Protein AF-A0A841KV51-F1 (afdb_monomer_lite)

Radius of gyration: 16.23 Å; chains: 1; bounding box: 40×35×48 Å

Foldseek 3Di:
DDLVVLLCVLLVPDPFFQSVVLVVVCVVQQVQFFALDQQAFRVGGSRNSLLLSQLLVQLLVCCVPQPVVDDNNLSSLLSNQLQVLQTHDPNRHQKDADADPVRDTDPRGRIDGDPVDDPDPSLVVSLVSCVVRGDDDPVSNVLSNQLCECVDPCVVVCVVVPDPSNVSSNVSSCCCRPPVRPPPD

Sequence (185 aa):
MSLRDRFLQLFNQLDRKGKEELLSHLEENQYFTCPSSSQFHGAKEEGNLEHSLNVTEVMLKLAPHIAPELPQESIIISGLFHDLGKASYFGKPNYIPNFLKSGELSKSKPYETNKDRLPIPHQIVSVHILSKYINLTEEETYAILYHNGLYTSDGYVIKGNETPLLMLLHFSDMWASRVIERAVE

InterPro domains:
  IPR003607 HD/PDEase domain [SM00471] (44-145)
  IPR006674 HD domain [PF01966] (49-151)

Secondary structure (DSSP, 8-state):
--HHHHHHHHHTT---TTHHHHHHHHHHTTTTT--S-SSSTT-STTHHHHHHHHHHHHHHHHHHHH-TTS-HHHHHHHHHHTTGGGS-BTTB-SEEE-B-TTSSBPSS--EEE-TTS----HHHHHHHHHHHHS---HHHHHHHHHTTGGGSTTHHHHTT---HHHHHHHHHHHHIIIIIS----

pLDDT: mean 95.01, std 7.53, range [36.66, 98.88]

Structure (mmCIF, N/CA/C/O backbone):
data_AF-A0A841KV51-F1
#
_entry.id   AF-A0A841KV51-F1
#
loop_
_atom_site.group_PDB
_atom_site.id
_atom_site.type_symbol
_atom_site.label_atom_id
_atom_site.label_alt_id
_atom_site.label_comp_id
_atom_site.label_asym_id
_atom_site.label_entity_id
_atom_site.label_seq_id
_atom_site.pdbx_PDB_ins_code
_atom_site.Cartn_x
_atom_site.Cartn_y
_atom_site.Cartn_z
_atom_site.occupancy
_atom_site.B_iso_or_equiv
_atom_site.auth_seq_id
_atom_site.auth_comp_id
_atom_site.auth_asym_id
_atom_site.auth_atom_id
_atom_site.pdbx_PDB_model_num
ATOM 1 N N . MET A 1 1 ? 3.714 20.670 -0.628 1.00 82.94 1 MET A N 1
ATOM 2 C CA . MET A 1 1 ? 4.009 19.530 0.263 1.00 82.94 1 MET A CA 1
ATOM 3 C C . MET A 1 1 ? 4.294 18.335 -0.625 1.00 82.94 1 MET A C 1
ATOM 5 O O . MET A 1 1 ? 3.550 18.170 -1.587 1.00 82.94 1 MET A O 1
ATOM 9 N N . SER A 1 2 ? 5.380 17.594 -0.395 1.00 96.19 2 SER A N 1
ATOM 10 C CA . SER A 1 2 ? 5.709 16.428 -1.233 1.00 96.19 2 SER A CA 1
ATOM 11 C C . SER A 1 2 ? 4.736 15.266 -0.979 1.00 96.19 2 SER A C 1
ATOM 13 O O . SER A 1 2 ? 4.015 15.267 0.024 1.00 96.19 2 SER A O 1
ATOM 15 N N . LEU A 1 3 ? 4.703 14.265 -1.870 1.00 97.69 3 LEU A N 1
ATOM 16 C CA . LEU A 1 3 ? 3.928 13.039 -1.634 1.00 97.69 3 LEU A CA 1
ATOM 17 C C . LEU A 1 3 ? 4.419 12.317 -0.374 1.00 97.69 3 LEU A C 1
ATOM 19 O O . LEU A 1 3 ? 3.614 11.887 0.448 1.00 97.69 3 LEU A O 1
ATOM 23 N N . ARG A 1 4 ? 5.739 12.272 -0.168 1.00 97.44 4 ARG A N 1
ATOM 24 C CA . ARG A 1 4 ? 6.336 11.689 1.037 1.00 97.44 4 ARG A CA 1
ATOM 25 C C . ARG A 1 4 ? 5.915 12.425 2.310 1.00 97.44 4 ARG A C 1
ATOM 27 O O . ARG A 1 4 ? 5.587 11.772 3.292 1.00 97.44 4 ARG A O 1
ATOM 34 N N . ASP A 1 5 ? 5.842 13.755 2.294 1.00 98.12 5 ASP A N 1
ATOM 35 C CA . ASP A 1 5 ? 5.362 14.521 3.454 1.00 98.12 5 ASP A CA 1
ATOM 36 C C . ASP A 1 5 ? 3.890 14.207 3.772 1.00 98.12 5 ASP A C 1
ATOM 38 O O . ASP A 1 5 ? 3.548 14.002 4.935 1.00 98.12 5 ASP A O 1
ATOM 42 N N . ARG A 1 6 ? 3.024 14.122 2.747 1.00 98.38 6 ARG A N 1
ATOM 43 C CA . ARG A 1 6 ? 1.609 13.724 2.908 1.00 98.38 6 ARG A CA 1
ATOM 44 C C . ARG A 1 6 ? 1.492 12.319 3.495 1.00 98.38 6 ARG A C 1
ATOM 46 O O . ARG A 1 6 ? 0.707 12.099 4.414 1.00 98.38 6 ARG A O 1
ATOM 53 N N . PHE A 1 7 ? 2.305 11.386 3.002 1.00 98.69 7 PHE A N 1
ATOM 54 C CA . PHE A 1 7 ? 2.382 10.036 3.552 1.00 98.69 7 PHE A CA 1
ATOM 55 C C . PHE A 1 7 ? 2.775 10.062 5.025 1.00 98.69 7 PHE A C 1
ATOM 57 O O . PHE A 1 7 ? 2.067 9.486 5.842 1.00 98.69 7 PHE A O 1
ATOM 64 N N . LEU A 1 8 ? 3.848 10.771 5.386 1.00 98.56 8 LEU A N 1
ATOM 65 C CA . LEU A 1 8 ? 4.319 10.844 6.770 1.00 98.56 8 LEU A CA 1
ATOM 66 C C . LEU A 1 8 ? 3.278 11.477 7.702 1.00 98.56 8 LEU A C 1
ATOM 68 O O . LEU A 1 8 ? 3.137 11.041 8.840 1.00 98.56 8 LEU A O 1
ATOM 72 N N . GLN A 1 9 ? 2.496 12.452 7.234 1.00 98.50 9 GLN A N 1
ATOM 73 C CA . GLN A 1 9 ? 1.396 13.025 8.019 1.00 98.50 9 GLN A CA 1
ATOM 74 C C . GLN A 1 9 ? 0.305 12.009 8.365 1.00 98.50 9 GLN A C 1
ATOM 76 O O . GLN A 1 9 ? -0.218 12.042 9.478 1.00 98.50 9 GLN A O 1
ATOM 81 N N . LEU A 1 10 ? -0.049 11.126 7.432 1.00 98.69 10 LEU A N 1
ATOM 82 C CA . LEU A 1 10 ? -1.010 10.047 7.671 1.00 98.69 10 LEU A CA 1
ATOM 83 C C . LEU A 1 10 ? -0.379 8.935 8.513 1.00 98.69 10 LEU A C 1
ATOM 85 O O . LEU A 1 10 ? -0.945 8.511 9.515 1.00 98.69 10 LEU A O 1
ATOM 89 N N . PHE A 1 11 ? 0.833 8.521 8.157 1.00 98.62 11 PHE A N 1
ATOM 90 C CA . PHE A 1 11 ? 1.587 7.468 8.826 1.00 98.62 11 PHE A CA 1
ATOM 91 C C . PHE A 1 11 ? 1.854 7.764 10.307 1.00 98.62 11 PHE A C 1
ATOM 93 O O . PHE A 1 11 ? 1.753 6.883 11.160 1.00 98.62 11 PHE A O 1
ATOM 100 N N . ASN A 1 12 ? 2.137 9.023 10.645 1.00 98.31 12 ASN A N 1
ATOM 101 C CA . ASN A 1 12 ? 2.389 9.433 12.026 1.00 98.31 12 ASN A CA 1
ATOM 102 C C . ASN A 1 12 ? 1.154 9.325 12.931 1.00 98.31 12 ASN A C 1
ATOM 104 O O . ASN A 1 12 ? 1.316 9.327 14.149 1.00 98.31 12 ASN A O 1
ATOM 108 N N . GLN A 1 13 ? -0.048 9.190 12.364 1.00 98.19 13 GLN A N 1
ATOM 109 C CA . GLN A 1 13 ? -1.287 8.973 13.118 1.00 98.19 13 GLN A CA 1
ATOM 110 C C . GLN A 1 13 ? -1.471 7.513 13.551 1.00 98.19 13 GLN A C 1
ATOM 112 O O . GLN A 1 13 ? -2.360 7.235 14.350 1.00 98.19 13 GLN A O 1
ATOM 117 N N . LEU A 1 14 ? -0.654 6.587 13.038 1.00 98.19 14 LEU A N 1
ATOM 118 C CA . LEU A 1 14 ? -0.689 5.187 13.447 1.00 98.19 14 LEU A CA 1
ATOM 119 C C . LEU A 1 14 ? -0.083 5.018 14.846 1.00 98.19 14 LEU A C 1
ATOM 121 O O . LEU A 1 14 ? 1.001 5.536 15.128 1.00 98.19 14 LEU A O 1
ATOM 125 N N . ASP A 1 15 ? -0.733 4.220 15.684 1.00 97.00 15 ASP A N 1
ATOM 126 C CA . ASP A 1 15 ? -0.294 3.797 17.015 1.00 97.00 15 ASP A CA 1
ATOM 127 C C . ASP A 1 15 ? -0.112 2.267 17.052 1.00 97.00 15 ASP A C 1
ATOM 129 O O . ASP A 1 15 ? -0.596 1.538 17.920 1.00 97.00 15 ASP A O 1
ATOM 133 N N . ARG A 1 16 ? 0.580 1.742 16.032 1.00 96.81 16 ARG A N 1
ATOM 134 C CA . ARG A 1 16 ? 0.972 0.331 15.942 1.00 96.81 16 ARG A CA 1
ATOM 135 C C . ARG A 1 16 ? 2.433 0.165 16.333 1.00 96.81 16 ARG A C 1
ATOM 137 O O . ARG A 1 16 ? 3.329 0.775 15.745 1.00 96.81 16 ARG A O 1
ATOM 144 N N . LYS A 1 17 ? 2.686 -0.735 17.287 1.00 97.94 17 LYS A N 1
ATOM 145 C CA . LYS A 1 17 ? 4.041 -1.222 17.568 1.00 97.94 17 LYS A CA 1
ATOM 146 C C . LYS A 1 17 ? 4.651 -1.776 16.276 1.00 97.94 17 LYS A C 1
ATOM 148 O O . LYS A 1 17 ? 3.990 -2.548 15.589 1.00 97.94 17 LYS A O 1
ATOM 153 N N . GLY A 1 18 ? 5.896 -1.393 15.993 1.00 98.31 18 GLY A N 1
ATOM 154 C CA . GLY A 1 18 ? 6.641 -1.829 14.811 1.00 98.31 18 GLY A CA 1
ATOM 155 C C . GLY A 1 18 ? 6.487 -0.932 13.576 1.00 98.31 18 GLY A C 1
ATOM 156 O O . GLY A 1 18 ? 7.002 -1.264 12.508 1.00 98.31 18 GLY A O 1
ATOM 157 N N . LYS A 1 19 ? 5.780 0.207 13.689 1.00 98.06 19 LYS A N 1
ATOM 158 C CA . LYS A 1 19 ? 5.627 1.146 12.569 1.00 98.06 19 LYS A CA 1
ATOM 159 C C . LYS A 1 19 ? 6.963 1.751 12.120 1.00 98.06 19 LYS A C 1
ATOM 161 O O . LYS A 1 19 ? 7.175 1.911 10.929 1.00 98.06 19 LYS A O 1
ATOM 166 N N . GLU A 1 20 ? 7.892 2.045 13.024 1.00 98.44 20 GLU A N 1
ATOM 167 C CA . GLU A 1 20 ? 9.174 2.648 12.625 1.00 98.44 20 GLU A CA 1
ATOM 168 C C . GLU A 1 20 ? 10.007 1.669 11.783 1.0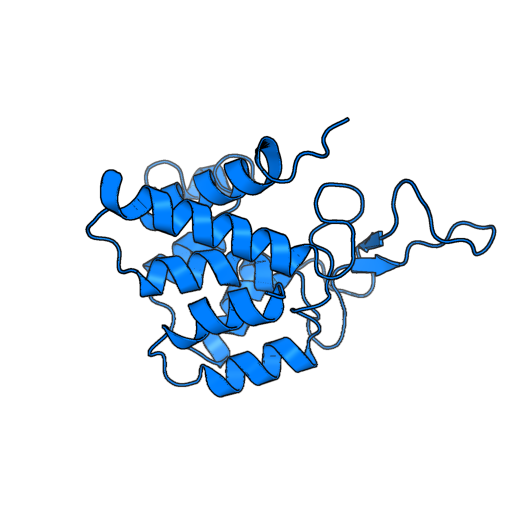0 98.44 20 GLU A C 1
ATOM 170 O O . GLU A 1 20 ? 10.561 2.036 10.750 1.00 98.44 20 GLU A O 1
ATOM 175 N N . GLU A 1 21 ? 10.001 0.389 12.152 1.00 98.62 21 GLU A N 1
ATOM 176 C CA . GLU A 1 21 ? 10.624 -0.687 11.386 1.00 98.62 21 GLU A CA 1
ATOM 177 C C . GLU A 1 21 ? 9.917 -0.920 10.042 1.00 98.62 21 GLU A C 1
ATOM 179 O O . GLU A 1 21 ? 10.581 -1.183 9.036 1.00 98.62 21 GLU A O 1
ATOM 184 N N . LEU A 1 22 ? 8.584 -0.775 9.997 1.00 98.69 22 LEU A N 1
ATOM 185 C CA . LEU A 1 22 ? 7.843 -0.749 8.735 1.00 98.69 22 LEU A CA 1
ATOM 186 C C . LEU A 1 22 ? 8.321 0.414 7.861 1.00 98.69 22 LEU A C 1
ATOM 188 O O . LEU A 1 22 ? 8.611 0.195 6.692 1.00 98.69 22 LEU A O 1
ATOM 192 N N . LEU A 1 23 ? 8.450 1.627 8.406 1.00 98.69 23 LEU A N 1
ATOM 193 C CA . LEU A 1 23 ? 8.903 2.795 7.651 1.00 98.69 23 LEU A CA 1
ATOM 194 C C . LEU A 1 23 ? 10.295 2.570 7.048 1.00 98.69 23 LEU A C 1
ATOM 196 O O . LEU A 1 23 ? 10.475 2.811 5.855 1.00 98.69 23 LEU A O 1
ATOM 200 N N . SER A 1 24 ? 11.241 2.025 7.822 1.00 98.50 24 SER A N 1
ATOM 201 C CA . SER A 1 24 ? 12.557 1.631 7.298 1.00 98.50 24 SER A CA 1
ATOM 202 C C . SER A 1 24 ? 12.438 0.611 6.160 1.00 98.50 24 SER A C 1
ATOM 204 O O . SER A 1 24 ? 13.072 0.772 5.117 1.00 98.50 24 SER A O 1
ATOM 206 N N . HIS A 1 25 ? 11.563 -0.393 6.294 1.00 98.44 25 HIS A N 1
ATOM 207 C CA . HIS A 1 25 ? 11.316 -1.363 5.225 1.00 98.44 25 HIS A CA 1
ATOM 208 C C . HIS A 1 25 ? 10.799 -0.704 3.937 1.00 98.44 25 HIS A C 1
ATOM 210 O O . HIS A 1 25 ? 11.243 -1.072 2.846 1.00 98.44 25 HIS A O 1
ATOM 216 N N . LEU A 1 26 ? 9.881 0.264 4.043 1.00 98.44 26 LEU A N 1
ATOM 217 C CA . LEU A 1 26 ? 9.335 0.993 2.892 1.00 98.44 26 LEU A CA 1
ATOM 218 C C . LEU A 1 26 ? 10.429 1.757 2.130 1.00 98.44 26 LEU A C 1
ATOM 220 O O . LEU A 1 26 ? 10.427 1.763 0.895 1.00 98.44 26 LEU A O 1
ATOM 224 N N . GLU A 1 27 ? 11.365 2.376 2.854 1.00 97.38 27 GLU A N 1
ATOM 225 C CA . GLU A 1 27 ? 12.505 3.097 2.274 1.00 97.38 27 GLU A CA 1
ATOM 226 C C . GLU A 1 27 ? 13.460 2.150 1.546 1.00 97.38 27 GLU A C 1
ATOM 228 O O . GLU A 1 27 ? 13.785 2.366 0.378 1.00 97.38 27 GLU A O 1
ATOM 233 N N . GLU A 1 28 ? 13.849 1.057 2.202 1.00 97.69 28 GLU A N 1
ATOM 234 C CA . GLU A 1 28 ? 14.781 0.070 1.652 1.00 97.69 28 GLU A CA 1
ATOM 235 C C . GLU A 1 28 ? 14.211 -0.677 0.435 1.00 97.69 28 GLU A C 1
ATOM 237 O O . GLU A 1 28 ? 14.956 -1.092 -0.455 1.00 97.69 28 GLU A O 1
ATOM 242 N N . ASN A 1 29 ? 12.885 -0.841 0.370 1.00 97.50 29 ASN A N 1
ATOM 243 C CA . ASN A 1 29 ? 12.212 -1.650 -0.650 1.00 97.50 29 ASN A CA 1
ATOM 244 C C . ASN A 1 29 ? 11.487 -0.819 -1.715 1.00 97.50 29 ASN A C 1
ATOM 246 O O . ASN A 1 29 ? 10.616 -1.335 -2.416 1.00 97.50 29 ASN A O 1
ATOM 250 N N . GLN A 1 30 ? 11.902 0.437 -1.908 1.00 95.56 30 GLN A N 1
ATOM 251 C CA . GLN A 1 30 ? 11.469 1.293 -3.024 1.00 95.56 30 GLN A CA 1
ATOM 252 C C . GLN A 1 30 ? 9.959 1.578 -3.041 1.00 95.56 30 GLN A C 1
ATOM 254 O O . GLN A 1 30 ? 9.397 1.868 -4.096 1.00 95.56 30 GLN A O 1
ATOM 259 N N . TYR A 1 31 ? 9.275 1.520 -1.894 1.00 97.88 31 TYR A N 1
ATOM 260 C CA . TYR A 1 31 ? 7.837 1.796 -1.847 1.00 97.88 31 TYR A CA 1
ATOM 261 C C . TYR A 1 31 ? 7.522 3.226 -2.313 1.00 97.88 31 TYR A C 1
ATOM 263 O O . TYR A 1 31 ? 6.611 3.431 -3.113 1.00 97.88 31 TYR A O 1
ATOM 271 N N . PHE A 1 32 ? 8.325 4.203 -1.879 1.00 97.88 32 PHE A N 1
ATOM 272 C CA . PHE A 1 32 ? 8.108 5.620 -2.184 1.00 97.88 32 PHE A CA 1
ATOM 273 C C . PHE A 1 32 ? 8.323 5.991 -3.653 1.00 97.88 32 PHE A C 1
ATOM 275 O O . PHE A 1 32 ? 7.788 7.000 -4.093 1.00 97.88 32 PHE A O 1
ATOM 282 N N . THR A 1 33 ? 9.071 5.189 -4.413 1.00 96.50 33 THR A N 1
ATOM 283 C CA . THR A 1 33 ? 9.437 5.502 -5.803 1.00 96.50 33 THR A CA 1
ATOM 284 C C . THR A 1 33 ? 8.831 4.538 -6.821 1.00 96.50 33 THR A C 1
ATOM 286 O O . THR A 1 33 ? 8.832 4.843 -8.014 1.00 96.50 33 THR A O 1
ATOM 289 N N . CYS A 1 34 ? 8.284 3.392 -6.394 1.00 95.25 34 CYS A N 1
ATOM 290 C CA . CYS A 1 34 ? 7.794 2.378 -7.323 1.00 95.25 34 CYS A CA 1
ATOM 291 C C . CYS A 1 34 ? 6.561 2.835 -8.143 1.00 95.25 34 CYS A C 1
ATOM 293 O O . CYS A 1 34 ? 5.704 3.570 -7.639 1.00 95.25 34 CYS A O 1
ATOM 295 N N . PRO A 1 35 ? 6.435 2.382 -9.406 1.00 95.56 35 PRO A N 1
ATOM 296 C CA . PRO A 1 35 ? 5.238 2.610 -10.215 1.00 95.56 35 PRO A CA 1
ATOM 297 C C . PRO A 1 35 ? 4.043 1.801 -9.706 1.00 95.56 35 PRO A C 1
ATOM 299 O O . PRO A 1 35 ? 4.212 0.698 -9.181 1.00 95.56 35 PRO A O 1
ATOM 302 N N . SER A 1 36 ? 2.823 2.285 -9.950 1.00 91.69 36 SER A N 1
ATOM 303 C CA . SER A 1 36 ? 1.602 1.521 -9.648 1.00 91.69 36 SER A CA 1
ATOM 304 C C . SER A 1 36 ? 1.190 0.580 -10.790 1.00 91.69 36 SER A C 1
ATOM 306 O O . SER A 1 36 ? 0.516 -0.431 -10.556 1.00 91.69 36 SER A O 1
ATOM 308 N N . SER A 1 37 ? 1.621 0.860 -12.027 1.00 88.44 37 SER A N 1
ATOM 309 C CA . SER A 1 37 ? 1.295 0.061 -13.214 1.00 88.44 37 SER A CA 1
ATOM 310 C C . SER A 1 37 ? 2.394 0.077 -14.286 1.00 88.44 37 SER A C 1
ATOM 312 O O . SER A 1 37 ? 3.356 0.839 -14.220 1.00 88.44 37 SER A O 1
ATOM 314 N N . SER A 1 38 ? 2.252 -0.791 -15.297 1.00 78.19 38 SER A N 1
ATOM 315 C CA . SER A 1 38 ? 3.222 -0.906 -16.398 1.00 78.19 38 SER A CA 1
ATOM 316 C C . SER A 1 38 ? 3.037 0.129 -17.520 1.00 78.19 38 SER A C 1
ATOM 318 O O . SER A 1 38 ? 4.002 0.547 -18.159 1.00 78.19 38 SER A O 1
ATOM 320 N N . GLN A 1 39 ? 1.790 0.524 -17.779 1.00 75.75 39 GLN A N 1
ATOM 321 C CA . GLN A 1 39 ? 1.406 1.388 -18.907 1.00 75.75 39 GLN A CA 1
ATOM 322 C C . GLN A 1 39 ? 0.131 2.209 -18.664 1.00 75.75 39 GLN A C 1
ATOM 324 O O . GLN A 1 39 ? -0.294 2.942 -19.549 1.00 75.75 39 GLN A O 1
ATOM 329 N N . PHE A 1 40 ? -0.527 2.028 -17.519 1.00 82.19 40 PHE A N 1
ATOM 330 C CA . PHE A 1 40 ? -1.793 2.685 -17.202 1.00 82.19 40 PHE A CA 1
ATOM 331 C C . PHE A 1 40 ? -1.539 3.825 -16.202 1.00 82.19 40 PHE A C 1
ATOM 333 O O . PHE A 1 40 ? -0.432 4.365 -16.130 1.00 82.19 40 PHE A O 1
ATOM 340 N N . HIS A 1 41 ? -2.553 4.198 -15.421 1.00 79.50 41 HIS A N 1
ATOM 341 C CA . HIS A 1 41 ? -2.422 5.186 -14.350 1.00 79.50 41 HIS A CA 1
ATOM 342 C C . HIS A 1 41 ? -1.254 4.834 -13.418 1.00 79.50 41 HIS A C 1
ATOM 344 O O . HIS A 1 41 ? -1.001 3.660 -13.136 1.00 79.50 41 HIS A O 1
ATOM 350 N N . GLY A 1 42 ? -0.480 5.856 -13.044 1.00 83.00 42 GLY A N 1
ATOM 351 C CA . GLY A 1 42 ? 0.708 5.734 -12.196 1.00 83.00 42 GLY A CA 1
ATOM 352 C C . GLY A 1 42 ? 1.859 4.883 -12.759 1.00 83.00 42 GLY A C 1
ATOM 353 O O . GLY A 1 42 ? 2.710 4.428 -11.995 1.00 83.00 42 GLY A O 1
ATOM 354 N N . ALA A 1 43 ? 1.954 4.707 -14.085 1.00 89.69 43 ALA A N 1
ATOM 355 C CA . ALA A 1 43 ? 3.158 4.199 -14.759 1.00 89.69 43 ALA A CA 1
ATOM 356 C C . ALA A 1 43 ? 4.286 5.257 -14.794 1.00 89.69 43 ALA A C 1
ATOM 358 O O . ALA A 1 43 ? 4.779 5.639 -15.857 1.00 89.69 43 ALA A O 1
ATOM 359 N N . LYS A 1 44 ? 4.664 5.761 -13.618 1.00 93.12 44 LYS A N 1
ATOM 360 C CA . LYS A 1 44 ? 5.701 6.772 -13.376 1.00 93.12 44 LYS A CA 1
ATOM 361 C C . LYS A 1 44 ? 6.340 6.545 -12.004 1.00 93.12 44 LYS A C 1
ATOM 363 O O . LYS A 1 44 ? 5.791 5.813 -11.181 1.00 93.12 44 LYS A O 1
ATOM 368 N N . GLU A 1 45 ? 7.472 7.196 -11.758 1.00 94.25 45 GLU A N 1
ATOM 369 C CA . GLU A 1 45 ? 8.064 7.268 -10.419 1.00 94.25 45 GLU A CA 1
ATOM 370 C C . GLU A 1 45 ? 7.061 7.859 -9.413 1.00 94.25 45 GLU A C 1
ATOM 372 O O . GLU A 1 45 ? 6.261 8.728 -9.763 1.00 94.25 45 GLU A O 1
ATOM 377 N N . GLU A 1 46 ? 7.072 7.330 -8.188 1.00 96.69 46 GLU A N 1
ATOM 378 C CA . GLU A 1 46 ? 6.118 7.643 -7.106 1.00 96.69 46 GLU A CA 1
ATOM 379 C C . GLU A 1 46 ? 4.645 7.312 -7.429 1.00 96.69 46 GLU A C 1
ATOM 381 O O . GLU A 1 46 ? 3.750 7.636 -6.647 1.00 96.69 46 GLU A O 1
ATOM 386 N N . GLY A 1 47 ? 4.361 6.636 -8.550 1.00 96.56 47 GLY A N 1
ATOM 387 C CA . GLY A 1 47 ? 2.994 6.353 -8.988 1.00 96.56 47 GLY A CA 1
ATOM 388 C C . GLY A 1 47 ? 2.193 5.511 -7.992 1.00 96.56 47 GLY A C 1
ATOM 389 O O . GLY A 1 47 ? 1.002 5.752 -7.813 1.00 96.56 47 GLY A O 1
ATOM 390 N N . ASN A 1 48 ? 2.838 4.560 -7.306 1.00 97.50 48 ASN A N 1
ATOM 391 C CA . ASN A 1 48 ? 2.185 3.768 -6.260 1.00 97.50 48 ASN A CA 1
ATOM 392 C C . ASN A 1 48 ? 1.884 4.595 -5.008 1.00 97.50 48 ASN A C 1
ATOM 394 O O . ASN A 1 48 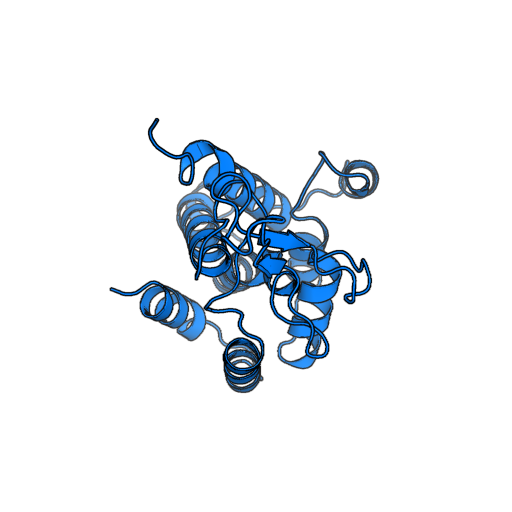? 0.812 4.474 -4.428 1.00 97.50 48 ASN A O 1
ATOM 398 N N . LEU A 1 49 ? 2.813 5.473 -4.621 1.00 98.31 49 LEU A N 1
ATOM 399 C CA . LEU A 1 49 ? 2.645 6.355 -3.472 1.00 98.31 49 LEU A CA 1
ATOM 400 C C . LEU A 1 49 ? 1.496 7.345 -3.693 1.00 98.31 49 LEU A C 1
ATOM 402 O O . LEU A 1 49 ? 0.660 7.523 -2.810 1.00 98.31 49 LEU A O 1
ATOM 406 N N . GLU A 1 50 ? 1.449 7.976 -4.868 1.00 98.19 50 GLU A N 1
ATOM 407 C CA . GLU A 1 50 ? 0.365 8.886 -5.247 1.00 98.19 50 GLU A CA 1
ATOM 408 C C . GLU A 1 50 ? -0.993 8.180 -5.206 1.00 98.19 50 GLU A C 1
ATOM 410 O O . GLU A 1 50 ? -1.938 8.715 -4.626 1.00 98.19 50 GLU A O 1
ATOM 415 N N . HIS A 1 51 ? -1.062 6.962 -5.752 1.00 97.81 51 HIS A N 1
ATOM 416 C CA . HIS A 1 51 ? -2.275 6.157 -5.757 1.00 97.81 51 HIS A CA 1
ATOM 417 C C . HIS A 1 51 ? -2.755 5.829 -4.337 1.00 97.81 51 HIS A C 1
ATOM 419 O O . HIS A 1 51 ? -3.863 6.209 -3.957 1.00 97.81 51 HIS A O 1
ATOM 425 N N . SER A 1 52 ? -1.895 5.240 -3.500 1.00 98.62 52 SER A N 1
ATOM 426 C CA . SER A 1 52 ? -2.222 4.933 -2.101 1.00 98.62 52 SER A CA 1
ATOM 427 C C . SER A 1 52 ? -2.690 6.162 -1.311 1.00 98.62 52 SER A C 1
ATOM 429 O O . SER A 1 52 ? -3.606 6.069 -0.489 1.00 98.62 52 SER A O 1
ATOM 431 N N . LEU A 1 53 ? -2.102 7.339 -1.563 1.00 98.69 53 LEU A N 1
ATOM 432 C CA . LEU A 1 53 ? -2.533 8.595 -0.941 1.00 98.69 53 LEU A CA 1
ATOM 433 C C . LEU A 1 53 ? -3.926 9.020 -1.405 1.00 98.69 53 LEU A C 1
ATOM 435 O O . LEU A 1 53 ? -4.762 9.357 -0.567 1.00 98.69 53 LEU A O 1
ATOM 439 N N . ASN A 1 54 ? -4.195 8.979 -2.712 1.00 98.50 54 ASN A N 1
ATOM 440 C CA . ASN A 1 54 ? -5.506 9.320 -3.262 1.00 98.50 54 ASN A CA 1
ATOM 441 C C . ASN A 1 54 ? -6.597 8.403 -2.699 1.00 98.50 54 ASN A C 1
ATOM 443 O O . ASN A 1 54 ? -7.637 8.894 -2.258 1.00 98.50 54 ASN A O 1
ATOM 447 N N . VAL A 1 55 ? -6.341 7.091 -2.652 1.00 98.75 55 VAL A N 1
ATOM 448 C CA . VAL A 1 55 ? -7.254 6.104 -2.058 1.00 98.75 55 VAL A CA 1
ATOM 449 C C . VAL A 1 55 ? -7.523 6.438 -0.595 1.00 98.75 55 VAL A C 1
ATOM 451 O O . VAL A 1 55 ? -8.679 6.600 -0.206 1.00 98.75 55 VAL A O 1
ATOM 454 N N . THR A 1 56 ? -6.470 6.627 0.205 1.00 98.88 56 THR A N 1
ATOM 455 C CA . THR A 1 56 ? -6.602 6.934 1.639 1.00 98.88 56 THR A CA 1
ATOM 456 C C . THR A 1 56 ? -7.396 8.217 1.879 1.00 98.88 56 THR A C 1
ATOM 458 O O . THR A 1 56 ? -8.264 8.263 2.749 1.00 98.88 56 THR A O 1
ATOM 461 N N . GLU A 1 57 ? -7.149 9.265 1.094 1.00 98.62 57 GLU A N 1
ATOM 462 C CA . GLU A 1 57 ? -7.866 10.534 1.218 1.00 98.62 57 GLU A CA 1
ATOM 463 C C . GLU A 1 57 ? -9.345 10.419 0.843 1.00 98.62 57 GLU A C 1
ATOM 465 O O . GLU A 1 57 ? -10.183 11.056 1.484 1.00 98.62 57 GLU A O 1
ATOM 470 N N . VAL A 1 58 ? -9.686 9.623 -0.174 1.00 98.81 58 VAL A N 1
ATOM 471 C CA . VAL A 1 58 ? -11.085 9.332 -0.520 1.00 98.81 58 VAL A CA 1
ATOM 472 C C . VAL A 1 58 ? -11.756 8.579 0.627 1.00 98.81 58 VAL A C 1
ATOM 474 O O . VAL A 1 58 ? -12.831 8.991 1.068 1.00 98.81 58 VAL A O 1
ATOM 477 N N . MET A 1 59 ? -11.102 7.548 1.172 1.00 98.81 59 MET A N 1
ATOM 478 C CA . MET A 1 59 ? -11.641 6.784 2.297 1.00 98.81 59 MET A CA 1
ATOM 479 C C . MET A 1 59 ? -11.895 7.676 3.519 1.00 98.81 59 MET A C 1
ATOM 481 O O . MET A 1 59 ? -12.991 7.651 4.074 1.00 98.81 59 MET A O 1
ATOM 485 N N . LEU A 1 60 ? -10.922 8.512 3.903 1.00 98.75 60 LEU A N 1
ATOM 486 C CA . LEU A 1 60 ? -11.036 9.429 5.0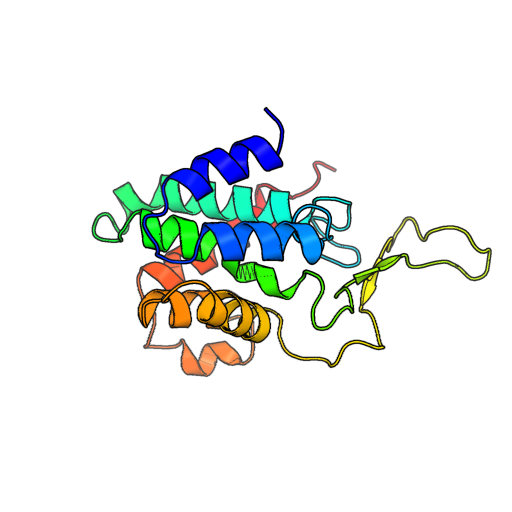45 1.00 98.75 60 LEU A CA 1
ATOM 487 C C . LEU A 1 60 ? -12.139 10.480 4.863 1.00 98.75 60 LEU A C 1
ATOM 489 O O . LEU A 1 60 ? -12.768 10.881 5.839 1.00 98.75 60 LEU A O 1
ATOM 493 N N . LYS A 1 61 ? -12.392 10.925 3.627 1.00 98.56 61 LYS A N 1
ATOM 494 C CA . LYS A 1 61 ? -13.484 11.865 3.322 1.00 98.56 61 LYS A CA 1
ATOM 495 C C . LYS A 1 61 ? -14.857 11.202 3.387 1.00 98.56 61 LYS A C 1
ATOM 497 O O . LYS A 1 61 ? -15.817 11.854 3.782 1.00 98.56 61 LYS A O 1
ATOM 502 N N . LEU A 1 62 ? -14.970 9.940 2.977 1.00 98.56 62 LEU A N 1
ATOM 503 C CA . LEU A 1 62 ? -16.255 9.241 2.894 1.00 98.56 62 LEU A CA 1
ATOM 504 C C . LEU A 1 62 ? -16.663 8.573 4.204 1.00 98.56 62 LEU A C 1
ATOM 506 O O . LEU A 1 62 ? -17.843 8.617 4.552 1.00 98.56 62 LEU A O 1
ATOM 510 N N . ALA A 1 63 ? -15.714 7.979 4.932 1.00 98.44 63 ALA A N 1
ATOM 511 C CA . ALA A 1 63 ? -15.996 7.185 6.125 1.00 98.44 63 ALA A CA 1
ATOM 512 C C . ALA A 1 63 ? -16.915 7.887 7.143 1.00 98.44 63 ALA A C 1
ATOM 514 O O . ALA A 1 63 ? -17.896 7.261 7.540 1.00 98.44 63 ALA A O 1
ATOM 515 N N . PRO A 1 64 ? -16.738 9.183 7.485 1.00 98.31 64 PRO A N 1
ATOM 516 C CA . PRO A 1 64 ? -17.618 9.861 8.443 1.00 98.31 64 PRO A CA 1
ATOM 517 C C . PRO A 1 64 ? -19.099 9.901 8.038 1.00 98.31 64 PRO A C 1
ATOM 519 O O . PRO A 1 64 ? -19.962 10.131 8.883 1.00 98.31 64 PRO A O 1
ATOM 522 N N . HIS A 1 65 ? -19.403 9.717 6.751 1.00 98.12 65 HIS A N 1
ATOM 523 C CA . HIS A 1 65 ? -20.757 9.801 6.209 1.00 98.12 65 HIS A CA 1
ATOM 524 C C . HIS A 1 65 ? -21.424 8.442 6.005 1.00 98.12 65 HIS A C 1
ATOM 526 O O . HIS A 1 65 ? -22.651 8.373 6.036 1.00 98.12 65 HIS A O 1
ATOM 532 N N . ILE A 1 66 ? -20.644 7.386 5.759 1.00 97.31 66 ILE A N 1
ATOM 533 C CA . ILE A 1 66 ? -21.185 6.076 5.356 1.00 97.31 66 ILE A CA 1
ATOM 534 C C . ILE A 1 66 ? -20.779 4.921 6.272 1.00 97.31 66 ILE A C 1
ATOM 536 O O . ILE A 1 66 ? -21.435 3.887 6.238 1.00 97.31 66 ILE A O 1
ATOM 540 N N . ALA A 1 67 ? -19.722 5.092 7.064 1.00 96.62 67 ALA A N 1
ATOM 541 C CA . ALA A 1 67 ? -19.214 4.098 8.006 1.00 96.62 67 ALA A CA 1
ATOM 542 C C . ALA A 1 67 ? -18.483 4.793 9.181 1.00 96.62 67 ALA A C 1
ATOM 544 O O . ALA A 1 67 ? -17.275 4.600 9.361 1.00 96.62 67 ALA A O 1
ATOM 545 N N . PRO A 1 68 ? -19.166 5.680 9.939 1.00 97.00 68 PRO A N 1
ATOM 546 C CA . PRO A 1 68 ? -18.551 6.489 10.999 1.00 97.00 68 PRO A CA 1
ATOM 547 C C . PRO A 1 68 ? -17.975 5.666 12.162 1.00 97.00 68 PRO A C 1
ATOM 549 O O . PRO A 1 68 ? -17.197 6.187 12.957 1.00 97.00 68 PRO A O 1
ATOM 552 N N . GLU A 1 69 ? -18.367 4.400 12.283 1.00 97.25 69 GLU A N 1
ATOM 553 C CA . GLU A 1 69 ? -17.865 3.444 13.265 1.00 97.25 69 GLU A CA 1
ATOM 554 C C . GLU A 1 69 ? -16.478 2.877 12.930 1.00 97.25 69 GLU A C 1
ATOM 556 O O . GLU A 1 69 ? -15.826 2.324 13.819 1.00 97.25 69 GLU A O 1
ATOM 561 N N . LEU A 1 70 ? -16.013 3.002 11.679 1.00 98.31 70 LEU A N 1
ATOM 562 C CA . LEU A 1 70 ? -14.708 2.481 11.282 1.00 98.31 70 LEU A CA 1
ATOM 563 C C . LEU A 1 70 ? -13.576 3.260 11.969 1.00 98.31 70 LEU A C 1
ATOM 565 O O . LEU A 1 70 ? -13.528 4.492 11.876 1.00 98.31 70 LEU A O 1
ATOM 569 N N . PRO A 1 71 ? -12.605 2.573 12.600 1.00 98.25 71 PRO A N 1
ATOM 570 C CA . PRO A 1 71 ? -11.437 3.238 13.155 1.00 98.25 71 PRO A CA 1
ATOM 571 C C . PRO A 1 71 ? -10.652 3.971 12.062 1.00 98.25 71 PRO A C 1
ATOM 573 O O . PRO A 1 71 ? -10.250 3.375 11.059 1.00 98.25 71 PRO A O 1
ATOM 576 N N . GLN A 1 72 ? -10.364 5.257 12.285 1.00 98.50 72 GLN A N 1
ATOM 577 C CA . GLN A 1 72 ? -9.554 6.070 11.368 1.00 98.50 72 GLN A CA 1
ATOM 578 C C . GLN A 1 72 ? -8.202 5.413 11.064 1.00 98.50 72 GLN A C 1
ATOM 580 O O . GLN A 1 72 ? -7.725 5.445 9.934 1.00 98.50 72 GLN A O 1
ATOM 585 N N . GLU A 1 73 ? -7.597 4.783 12.066 1.00 98.50 73 GLU A N 1
ATOM 586 C CA . GLU A 1 73 ? -6.328 4.083 11.912 1.00 98.50 73 GLU A CA 1
ATOM 587 C C . GLU A 1 73 ? -6.423 2.905 10.928 1.00 98.50 73 GLU A C 1
ATOM 589 O O . GLU A 1 73 ? -5.563 2.771 10.061 1.00 98.50 73 GLU A O 1
ATOM 594 N N . SER A 1 74 ? -7.496 2.107 10.985 1.00 98.81 74 SER A N 1
ATOM 595 C CA . SER A 1 74 ? -7.726 0.995 10.051 1.00 98.81 74 SER A CA 1
ATOM 596 C C . SER A 1 74 ? -7.976 1.483 8.625 1.00 98.81 74 SER A C 1
ATOM 598 O O . SER A 1 74 ? -7.535 0.841 7.670 1.00 98.81 74 SER A O 1
ATOM 600 N N . ILE A 1 75 ? -8.613 2.648 8.466 1.00 98.88 75 ILE A N 1
ATOM 601 C CA . ILE A 1 75 ? -8.757 3.325 7.170 1.00 98.88 75 ILE A CA 1
ATOM 602 C C . ILE A 1 75 ? -7.387 3.734 6.618 1.00 98.88 75 ILE A C 1
ATOM 604 O O . ILE A 1 75 ? -7.096 3.457 5.456 1.00 98.88 75 ILE A O 1
ATOM 608 N N . ILE A 1 76 ? -6.536 4.353 7.443 1.00 98.88 76 ILE A N 1
ATOM 609 C CA . ILE A 1 76 ? -5.192 4.782 7.032 1.00 98.88 76 ILE A CA 1
ATOM 610 C C . ILE A 1 76 ? -4.322 3.574 6.675 1.00 98.88 76 ILE A C 1
ATOM 612 O O . ILE A 1 76 ? -3.691 3.585 5.622 1.00 98.88 76 ILE A O 1
ATOM 616 N N . ILE A 1 77 ? -4.305 2.525 7.503 1.00 98.88 77 ILE A N 1
ATOM 617 C CA . ILE A 1 77 ? -3.535 1.298 7.239 1.00 98.88 77 ILE A CA 1
ATOM 618 C C . ILE A 1 77 ? -3.985 0.665 5.921 1.00 98.88 77 ILE A C 1
ATOM 620 O O . ILE A 1 77 ? -3.159 0.385 5.052 1.00 98.88 77 ILE A O 1
ATOM 624 N N . SER A 1 78 ? -5.293 0.470 5.752 1.00 98.88 78 SER A N 1
ATOM 625 C CA . SER A 1 78 ? -5.839 -0.190 4.566 1.00 98.88 78 SER A CA 1
ATOM 626 C C . SER A 1 78 ? -5.597 0.637 3.305 1.00 98.88 78 SER A C 1
ATOM 628 O O . SER A 1 78 ? -5.100 0.110 2.314 1.00 98.88 78 SER A O 1
ATOM 630 N N . GLY A 1 79 ? -5.870 1.943 3.347 1.00 98.81 79 GLY A N 1
ATOM 631 C CA . GLY A 1 79 ? -5.665 2.840 2.212 1.00 98.81 79 GLY A CA 1
ATOM 632 C C . GLY A 1 79 ? -4.195 2.964 1.815 1.00 98.81 79 GLY A C 1
ATOM 633 O O . GLY A 1 79 ? -3.866 2.791 0.642 1.00 98.81 79 GLY A O 1
ATOM 634 N N . LEU A 1 80 ? -3.294 3.199 2.777 1.00 98.81 80 LEU A N 1
ATOM 635 C CA . LEU A 1 80 ? -1.878 3.399 2.474 1.00 98.81 80 LEU A CA 1
ATOM 636 C C . LEU A 1 80 ? -1.208 2.120 1.979 1.00 98.81 80 LEU A C 1
ATOM 638 O O . LEU A 1 80 ? -0.299 2.206 1.160 1.00 98.81 80 LEU A O 1
ATOM 642 N N . PHE A 1 81 ? -1.619 0.949 2.471 1.00 98.81 81 PHE A N 1
ATOM 643 C CA . PHE A 1 81 ? -0.847 -0.277 2.278 1.00 98.81 81 PHE A CA 1
ATOM 644 C C . PHE A 1 81 ? -1.538 -1.374 1.472 1.00 98.81 81 PHE A C 1
ATOM 646 O O . PHE A 1 81 ? -0.924 -2.428 1.289 1.00 98.81 81 PHE A O 1
ATOM 653 N N . HIS A 1 82 ? -2.747 -1.154 0.938 1.00 98.62 82 HIS A N 1
ATOM 654 C CA . HIS A 1 82 ? -3.410 -2.153 0.087 1.00 98.62 82 HIS A CA 1
ATOM 655 C C . HIS A 1 82 ? -2.502 -2.634 -1.061 1.00 98.62 82 HIS A C 1
ATOM 657 O O . HIS A 1 82 ? -2.392 -3.835 -1.324 1.00 98.62 82 HIS A O 1
ATOM 663 N N . ASP A 1 83 ? -1.740 -1.702 -1.637 1.00 97.88 83 ASP A N 1
ATOM 664 C CA . ASP A 1 83 ? -0.857 -1.896 -2.786 1.00 97.88 83 ASP A CA 1
ATOM 665 C C . ASP A 1 83 ? 0.644 -1.962 -2.448 1.00 97.88 83 ASP A C 1
ATOM 667 O O . ASP A 1 83 ? 1.505 -1.890 -3.333 1.00 97.88 83 ASP A O 1
ATOM 671 N N . LEU A 1 84 ? 1.001 -2.138 -1.171 1.00 98.44 84 LEU A N 1
ATOM 672 C CA . LEU A 1 84 ? 2.399 -2.264 -0.737 1.00 98.44 84 LEU A CA 1
ATOM 673 C C . LEU A 1 84 ? 3.153 -3.369 -1.498 1.00 98.44 84 LEU A C 1
ATOM 675 O O . LEU A 1 84 ? 4.333 -3.232 -1.819 1.00 98.44 84 LEU A O 1
ATOM 679 N N . GLY A 1 85 ? 2.468 -4.447 -1.868 1.00 97.69 85 GLY A N 1
ATOM 680 C CA . GLY A 1 85 ? 3.032 -5.551 -2.633 1.00 97.69 85 GLY A CA 1
ATOM 681 C C . GLY A 1 85 ? 3.484 -5.222 -4.058 1.00 97.69 85 GLY A C 1
ATOM 682 O O . GLY A 1 85 ? 4.026 -6.111 -4.723 1.00 97.69 85 GLY A O 1
ATOM 683 N N . LYS A 1 86 ? 3.289 -3.992 -4.549 1.00 97.00 86 LYS A N 1
ATOM 684 C CA . LYS A 1 86 ? 3.887 -3.497 -5.802 1.00 97.00 86 LYS A CA 1
ATOM 685 C C . LYS A 1 86 ? 5.326 -2.988 -5.622 1.00 97.00 86 LYS A C 1
ATOM 687 O O . LYS A 1 86 ? 6.046 -2.867 -6.613 1.00 97.00 86 LYS A O 1
ATOM 692 N N . ALA A 1 87 ? 5.766 -2.765 -4.384 1.00 97.19 87 ALA A N 1
ATOM 693 C CA . ALA A 1 87 ? 7.149 -2.432 -4.059 1.00 97.19 87 ALA A CA 1
ATOM 694 C C . ALA A 1 87 ? 8.112 -3.613 -4.312 1.00 97.19 87 ALA A C 1
ATOM 696 O O . ALA A 1 87 ? 7.720 -4.699 -4.762 1.00 97.19 87 ALA A O 1
ATOM 697 N N . SER A 1 88 ? 9.401 -3.404 -4.035 1.00 97.25 88 SER A N 1
ATOM 698 C CA . SER A 1 88 ? 10.397 -4.473 -4.111 1.00 97.25 88 SER A CA 1
ATOM 699 C C . SER A 1 88 ? 10.093 -5.583 -3.110 1.00 97.25 88 SER A C 1
ATOM 701 O O . SER A 1 88 ? 9.728 -5.339 -1.964 1.00 97.25 88 SER A O 1
ATOM 703 N N . TYR A 1 89 ? 10.246 -6.830 -3.550 1.00 97.69 89 TYR A N 1
ATOM 704 C CA . TYR A 1 89 ? 9.998 -8.002 -2.725 1.00 97.69 89 TYR A CA 1
ATOM 705 C C . TYR A 1 89 ? 11.094 -9.041 -2.941 1.00 97.69 89 TYR A C 1
ATOM 707 O O . TYR A 1 89 ? 11.340 -9.460 -4.072 1.00 97.69 89 TYR A O 1
ATOM 715 N N . PHE A 1 90 ? 11.781 -9.432 -1.862 1.00 96.44 90 PHE A N 1
ATOM 716 C CA . PHE A 1 90 ? 13.020 -10.225 -1.921 1.00 96.44 90 PHE A CA 1
ATOM 717 C C . PHE A 1 90 ? 14.069 -9.629 -2.880 1.00 96.44 90 PHE A C 1
ATOM 719 O O . PHE A 1 90 ? 14.685 -10.343 -3.670 1.00 96.44 90 PHE A O 1
ATOM 726 N N . GLY A 1 91 ? 14.238 -8.302 -2.839 1.00 96.50 91 GLY A N 1
ATOM 727 C CA . GLY A 1 91 ? 15.181 -7.577 -3.696 1.00 96.50 91 GLY A CA 1
ATOM 728 C C . GLY A 1 91 ? 14.759 -7.479 -5.166 1.00 96.50 91 GLY A C 1
ATOM 729 O O . GLY A 1 91 ? 15.560 -7.057 -5.997 1.00 96.50 91 GLY A O 1
ATOM 730 N N . LYS A 1 92 ? 13.525 -7.875 -5.506 1.00 97.44 92 LYS A N 1
ATOM 731 C CA . LYS A 1 92 ? 13.001 -7.852 -6.874 1.00 97.44 92 LYS A CA 1
ATOM 732 C C . LYS A 1 92 ? 11.841 -6.855 -6.978 1.00 97.44 92 LYS A C 1
ATOM 734 O O . LYS A 1 92 ? 10.783 -7.123 -6.400 1.00 97.44 92 LYS A O 1
ATOM 739 N N . PRO A 1 93 ? 11.988 -5.743 -7.722 1.00 96.31 93 PRO A N 1
ATOM 740 C CA . PRO A 1 93 ? 10.885 -4.816 -7.965 1.00 96.31 93 PRO A CA 1
ATOM 741 C C . PRO A 1 93 ? 9.777 -5.501 -8.767 1.00 96.31 93 PRO A C 1
ATOM 743 O O . PRO A 1 93 ? 10.058 -6.387 -9.577 1.00 96.31 93 PRO A O 1
ATOM 746 N N . ASN A 1 94 ? 8.521 -5.098 -8.558 1.00 96.38 94 ASN A N 1
ATOM 747 C CA . ASN A 1 94 ? 7.395 -5.621 -9.335 1.00 96.38 94 ASN A CA 1
ATOM 748 C C . ASN A 1 94 ? 7.441 -5.178 -10.803 1.00 96.38 94 ASN A C 1
ATOM 750 O O . ASN A 1 94 ? 7.121 -5.955 -11.703 1.00 96.38 94 ASN A O 1
ATOM 754 N N . TYR A 1 95 ? 7.860 -3.934 -11.030 1.00 95.88 95 TYR A N 1
ATOM 755 C CA . TYR A 1 95 ? 7.979 -3.325 -12.346 1.00 95.88 95 TYR A CA 1
ATOM 756 C C . TYR A 1 95 ? 9.424 -2.904 -12.608 1.00 95.88 95 TYR A C 1
ATOM 758 O O . TYR A 1 95 ? 10.095 -2.392 -11.715 1.00 95.88 95 TYR A O 1
ATOM 766 N N . ILE A 1 96 ? 9.890 -3.104 -13.837 1.00 95.81 96 ILE A N 1
ATOM 767 C CA . ILE A 1 96 ? 11.211 -2.680 -14.314 1.00 95.81 96 ILE A CA 1
ATOM 768 C C . ILE A 1 96 ? 11.061 -1.803 -15.564 1.00 95.81 96 ILE A C 1
ATOM 770 O O . ILE A 1 96 ? 10.049 -1.930 -16.259 1.00 95.81 96 ILE A O 1
ATOM 774 N N . PRO A 1 97 ? 12.023 -0.909 -15.862 1.00 95.44 97 PRO A N 1
ATOM 775 C CA . PRO A 1 97 ? 11.985 -0.100 -17.076 1.00 95.44 97 PRO A CA 1
ATOM 776 C C . PRO A 1 97 ? 11.919 -0.971 -18.336 1.00 95.44 97 PRO A C 1
ATOM 778 O O . PRO A 1 97 ? 12.670 -1.936 -18.470 1.00 95.44 97 PRO A O 1
ATOM 781 N N . ASN A 1 98 ? 11.034 -0.615 -19.265 1.00 95.62 98 ASN A N 1
ATOM 782 C CA . ASN A 1 98 ? 10.834 -1.344 -20.514 1.00 95.62 98 ASN A CA 1
ATOM 783 C C . ASN A 1 98 ? 11.564 -0.644 -21.668 1.00 95.62 98 ASN A C 1
ATOM 785 O O . ASN A 1 98 ? 11.133 0.410 -22.150 1.00 95.62 98 ASN A O 1
ATOM 789 N N . PHE A 1 99 ? 12.661 -1.246 -22.124 1.00 95.25 99 PHE A N 1
ATOM 790 C CA . PHE A 1 99 ? 13.476 -0.727 -23.220 1.00 95.25 99 PHE A CA 1
ATOM 791 C C . PHE A 1 99 ? 13.084 -1.355 -24.561 1.00 95.25 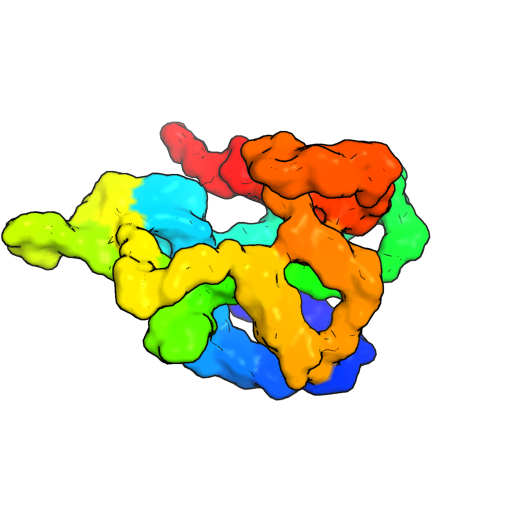99 PHE A C 1
ATOM 793 O O . PHE A 1 99 ? 12.942 -2.570 -24.700 1.00 95.25 99 PHE A O 1
ATOM 800 N N . LEU A 1 100 ? 12.941 -0.515 -25.583 1.00 94.06 100 LEU A N 1
ATOM 801 C CA . LEU A 1 100 ? 12.736 -0.943 -26.963 1.00 94.06 100 LEU A CA 1
ATOM 802 C C . LEU A 1 100 ? 14.012 -1.593 -27.521 1.00 94.06 100 LEU A C 1
ATOM 804 O O . LEU A 1 100 ? 15.107 -1.412 -26.995 1.00 94.06 100 LEU A O 1
ATOM 808 N N . LYS A 1 101 ? 13.901 -2.279 -28.669 1.00 93.19 101 LYS A N 1
ATOM 809 C CA . LYS A 1 101 ? 15.074 -2.830 -29.384 1.00 93.19 101 LYS A CA 1
ATOM 810 C C . LYS A 1 101 ? 16.127 -1.768 -29.735 1.00 93.19 101 LYS A C 1
ATOM 812 O O . LYS A 1 101 ? 17.282 -2.117 -29.935 1.00 93.19 101 LYS A O 1
ATOM 817 N N . SER A 1 102 ? 15.725 -0.498 -29.826 1.00 92.44 102 SER A N 1
ATOM 818 C CA . SER A 1 102 ? 16.618 0.646 -30.040 1.00 92.44 102 SER A CA 1
ATOM 819 C C . SER A 1 102 ? 17.451 1.024 -28.808 1.00 92.44 102 SER A C 1
ATOM 821 O O . SER A 1 102 ? 18.385 1.805 -28.946 1.00 92.44 102 SER A O 1
ATOM 823 N N . GLY A 1 103 ? 17.123 0.508 -27.618 1.00 92.44 103 GLY A N 1
ATOM 824 C CA . GLY A 1 103 ? 17.718 0.910 -26.340 1.00 92.44 103 GLY A CA 1
ATOM 825 C C . GLY A 1 103 ? 17.028 2.104 -25.669 1.00 92.44 103 GLY A C 1
ATOM 826 O O . GLY A 1 103 ? 17.381 2.458 -24.550 1.00 92.44 103 GLY A O 1
ATOM 827 N N . GLU A 1 104 ? 16.029 2.714 -26.312 1.00 93.75 104 GLU A N 1
ATOM 828 C CA . GLU A 1 104 ? 15.236 3.800 -25.723 1.00 93.75 104 GLU A CA 1
ATOM 829 C C . GLU A 1 104 ? 14.127 3.262 -24.808 1.00 93.75 104 GLU A C 1
ATOM 831 O O . GLU A 1 104 ? 13.548 2.205 -25.073 1.00 93.75 104 GLU A O 1
ATOM 836 N N . LEU A 1 105 ? 13.787 4.012 -23.755 1.00 92.75 105 LEU A N 1
ATOM 837 C CA . LEU A 1 105 ? 12.638 3.700 -22.905 1.00 92.75 105 LEU A CA 1
ATOM 838 C C . LEU A 1 105 ? 11.337 3.820 -23.712 1.00 92.75 105 LEU A C 1
ATOM 840 O O . LEU A 1 105 ? 11.097 4.817 -24.398 1.00 92.75 105 LEU A O 1
ATOM 844 N N . SER A 1 106 ? 10.475 2.813 -23.614 1.00 92.88 106 SER A N 1
ATOM 845 C CA . SER A 1 106 ? 9.186 2.805 -24.298 1.00 92.88 106 SER A CA 1
ATOM 846 C C . SER A 1 106 ? 8.267 3.902 -23.754 1.00 92.88 106 SER A C 1
ATOM 848 O O . SER A 1 106 ? 7.860 3.877 -22.599 1.00 92.88 106 SER A O 1
ATOM 850 N N . LYS A 1 107 ? 7.877 4.858 -24.603 1.00 87.88 107 LYS A N 1
ATOM 851 C CA . LYS A 1 107 ? 6.981 5.955 -24.195 1.00 87.88 107 LYS A CA 1
ATOM 852 C C . LYS A 1 107 ? 5.550 5.493 -23.914 1.00 87.88 107 LYS A C 1
ATOM 854 O O . LYS A 1 107 ? 4.898 6.042 -23.038 1.00 87.88 107 LYS A O 1
ATOM 859 N N . SER A 1 108 ? 5.055 4.503 -24.659 1.00 87.44 108 SER A N 1
ATOM 860 C CA . SER A 1 108 ? 3.685 3.986 -24.507 1.00 87.44 108 SER A CA 1
ATOM 861 C C . SER A 1 108 ? 3.542 2.982 -23.364 1.00 87.44 108 SER A C 1
ATOM 863 O O . SER A 1 108 ? 2.448 2.782 -22.850 1.00 87.44 108 SER A O 1
ATOM 865 N N . LYS A 1 109 ? 4.643 2.335 -22.978 1.00 91.69 109 LYS A N 1
ATOM 866 C CA . LYS A 1 109 ? 4.698 1.345 -21.903 1.00 91.69 109 LYS A CA 1
ATOM 867 C C . LYS A 1 109 ? 6.046 1.481 -21.197 1.00 91.69 109 LYS A C 1
ATOM 869 O O . LYS A 1 109 ? 6.937 0.697 -21.514 1.00 91.69 109 LYS A O 1
ATOM 874 N N . PRO A 1 110 ? 6.230 2.485 -20.327 1.00 92.81 110 PRO A N 1
ATOM 875 C CA . PRO A 1 110 ? 7.529 2.792 -19.726 1.00 92.81 110 PRO A CA 1
ATOM 876 C C . PRO A 1 110 ? 8.038 1.700 -18.788 1.00 92.81 110 PRO A C 1
ATOM 878 O O . PRO A 1 110 ? 9.247 1.580 -18.601 1.00 92.81 110 PRO A O 1
ATOM 881 N N . TYR A 1 111 ? 7.149 0.853 -18.265 1.00 95.69 111 TYR A N 1
ATOM 882 C CA . TYR A 1 111 ? 7.525 -0.263 -17.410 1.00 95.69 111 TYR A CA 1
ATOM 883 C C . TYR A 1 111 ? 6.972 -1.593 -17.929 1.00 95.69 111 TYR A C 1
ATOM 885 O O . TYR A 1 111 ? 5.990 -1.661 -18.670 1.00 95.69 111 TYR A O 1
ATOM 893 N N . GLU A 1 112 ? 7.581 -2.692 -17.508 1.00 94.94 112 GLU A N 1
ATOM 894 C CA . GLU A 1 112 ? 7.044 -4.040 -17.665 1.00 94.94 112 GLU A CA 1
ATOM 895 C C . GLU A 1 112 ? 7.115 -4.808 -16.345 1.00 94.94 112 GLU A C 1
ATOM 897 O O . GLU A 1 112 ? 7.885 -4.465 -15.449 1.00 94.94 112 GLU A O 1
ATOM 902 N N . THR A 1 113 ? 6.279 -5.837 -16.199 1.00 94.62 113 THR A N 1
ATOM 903 C CA . THR A 1 113 ? 6.341 -6.726 -15.035 1.00 94.62 113 THR A CA 1
ATOM 904 C C . THR A 1 113 ? 7.674 -7.460 -15.021 1.00 94.62 113 THR A C 1
ATOM 906 O O . THR A 1 113 ? 8.071 -8.063 -16.021 1.00 94.62 113 THR A O 1
ATOM 909 N N . ASN A 1 114 ? 8.342 -7.441 -13.873 1.00 95.94 114 ASN A N 1
ATOM 910 C CA . ASN A 1 114 ? 9.604 -8.130 -13.679 1.00 95.94 114 ASN A CA 1
ATOM 911 C C . ASN A 1 114 ? 9.409 -9.652 -13.723 1.00 95.94 114 ASN A C 1
ATOM 913 O O . ASN A 1 114 ? 8.825 -10.239 -12.813 1.00 95.94 114 ASN A O 1
ATOM 917 N N . LYS A 1 115 ? 9.932 -10.297 -14.768 1.00 95.75 115 LYS A N 1
ATOM 918 C CA . LYS A 1 115 ? 9.793 -11.746 -14.988 1.00 95.75 115 LYS A CA 1
ATOM 919 C C . LYS A 1 115 ? 10.627 -12.589 -14.019 1.00 95.75 115 LYS A C 1
ATOM 921 O O . LYS A 1 115 ? 10.336 -13.769 -13.856 1.00 95.75 115 LYS A O 1
ATOM 926 N N . ASP A 1 116 ? 11.611 -11.991 -13.347 1.00 96.56 116 ASP A N 1
ATOM 927 C CA . ASP A 1 116 ? 12.411 -12.674 -12.327 1.00 96.56 116 ASP A CA 1
ATOM 928 C C . ASP A 1 116 ? 11.688 -12.743 -10.975 1.00 96.56 116 ASP A C 1
ATOM 930 O O . ASP A 1 116 ? 12.096 -13.497 -10.079 1.00 96.56 116 ASP A O 1
ATOM 934 N N . ARG A 1 117 ? 10.627 -11.946 -10.794 1.00 95.44 117 ARG A N 1
ATOM 935 C CA . ARG A 1 117 ? 9.769 -11.973 -9.611 1.00 95.44 117 ARG A CA 1
ATOM 936 C C . ARG A 1 117 ? 8.734 -13.085 -9.769 1.00 95.44 117 ARG A C 1
ATOM 938 O O . ARG A 1 117 ? 8.060 -13.182 -10.791 1.00 95.44 117 ARG A O 1
ATOM 945 N N . LEU A 1 118 ? 8.583 -13.917 -8.736 1.00 96.94 118 LEU A N 1
ATOM 946 C CA . LEU A 1 118 ? 7.502 -14.903 -8.709 1.00 96.94 118 LEU A CA 1
ATOM 947 C C . LEU A 1 118 ? 6.144 -14.182 -8.783 1.00 96.94 118 LEU A C 1
ATOM 949 O O . LEU A 1 118 ? 5.996 -13.136 -8.145 1.00 96.94 118 LEU A O 1
ATOM 953 N N . PRO A 1 119 ? 5.149 -14.733 -9.502 1.00 94.50 119 PRO A N 1
ATOM 954 C CA . PRO A 1 119 ? 3.854 -14.091 -9.719 1.00 94.50 119 PRO A CA 1
ATOM 955 C C . PRO A 1 119 ? 2.937 -14.230 -8.491 1.00 94.50 119 PRO A C 1
ATOM 957 O O . PRO A 1 119 ? 1.825 -14.745 -8.579 1.00 94.50 119 PRO A O 1
ATOM 960 N N . ILE A 1 120 ? 3.422 -13.809 -7.322 1.00 96.25 120 ILE A N 1
ATOM 961 C CA . ILE A 1 120 ? 2.638 -13.757 -6.088 1.00 96.25 120 ILE A CA 1
ATOM 962 C C . ILE A 1 120 ? 1.752 -12.505 -6.166 1.00 96.25 120 ILE A C 1
ATOM 964 O O . ILE A 1 120 ? 2.292 -11.416 -6.389 1.00 96.25 120 ILE A O 1
ATOM 968 N N . PRO A 1 121 ? 0.423 -12.624 -5.991 1.00 95.00 121 PRO A N 1
ATOM 969 C CA . PRO A 1 121 ? -0.474 -11.474 -6.044 1.00 95.00 121 PRO A CA 1
ATOM 970 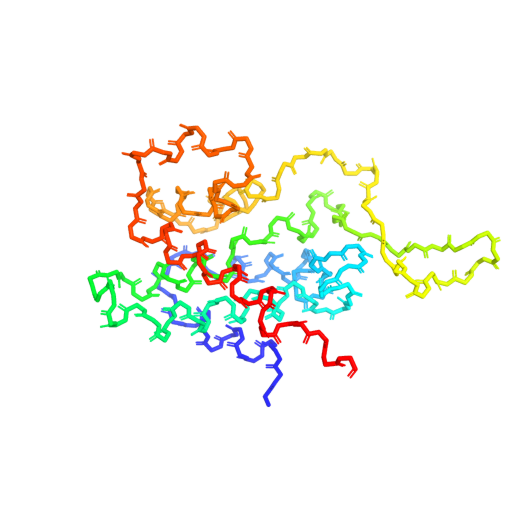C C . PRO A 1 121 ? -0.053 -10.375 -5.059 1.00 95.00 121 PRO A C 1
ATOM 972 O O . PRO A 1 121 ? 0.334 -10.663 -3.924 1.00 95.00 121 PRO A O 1
ATOM 975 N N . HIS A 1 122 ? -0.117 -9.112 -5.485 1.00 96.50 122 HIS A N 1
ATOM 976 C CA . HIS A 1 122 ? 0.400 -7.986 -4.703 1.00 96.50 122 HIS A CA 1
ATOM 977 C C . HIS A 1 122 ? -0.331 -7.843 -3.363 1.00 96.50 122 HIS A C 1
ATOM 979 O O . HIS A 1 122 ? 0.329 -7.616 -2.360 1.00 96.50 122 HIS A O 1
ATOM 985 N N . GLN A 1 123 ? -1.637 -8.104 -3.300 1.00 96.75 123 GLN A N 1
ATOM 986 C CA . GLN A 1 123 ? -2.411 -8.109 -2.058 1.00 96.75 123 GLN A CA 1
ATOM 987 C C . GLN A 1 123 ? -1.876 -9.112 -1.014 1.00 96.75 123 GLN A C 1
ATOM 989 O O . GLN A 1 123 ? -1.803 -8.802 0.173 1.00 96.75 123 GLN A O 1
ATOM 994 N N . ILE A 1 124 ? -1.413 -10.291 -1.455 1.00 97.75 124 ILE A N 1
ATOM 995 C CA . ILE A 1 124 ? -0.807 -11.309 -0.580 1.00 97.75 124 ILE A CA 1
ATOM 996 C C . ILE A 1 124 ? 0.536 -10.801 -0.059 1.00 97.75 124 ILE A C 1
ATOM 998 O O . ILE A 1 124 ? 0.860 -10.962 1.117 1.00 97.75 124 ILE A O 1
ATOM 1002 N N . VAL A 1 125 ? 1.321 -10.172 -0.938 1.00 98.50 125 VAL A N 1
ATOM 1003 C CA . VAL A 1 125 ? 2.606 -9.576 -0.568 1.00 98.50 125 VAL A CA 1
ATOM 1004 C C . VAL A 1 125 ? 2.407 -8.419 0.415 1.00 98.50 125 VAL A C 1
ATOM 1006 O O . VAL A 1 125 ? 3.149 -8.359 1.392 1.00 98.50 125 VAL A O 1
ATOM 1009 N N . SER A 1 126 ? 1.402 -7.559 0.213 1.00 98.69 126 SER A N 1
ATOM 1010 C CA . SER A 1 126 ? 1.048 -6.463 1.125 1.00 98.69 126 SER A CA 1
ATOM 1011 C C . SER A 1 126 ? 0.794 -6.990 2.536 1.00 98.69 126 SER A C 1
ATOM 1013 O O . SER A 1 126 ? 1.502 -6.599 3.462 1.00 98.69 126 SER A O 1
ATOM 1015 N N . VAL A 1 127 ? -0.139 -7.940 2.693 1.00 98.62 127 VAL A N 1
ATOM 1016 C CA . VAL A 1 127 ? -0.448 -8.551 3.999 1.00 98.62 127 VAL A CA 1
ATOM 1017 C C . VAL A 1 127 ? 0.798 -9.191 4.606 1.00 98.62 127 VAL A C 1
ATOM 1019 O O . VAL A 1 127 ? 1.130 -8.930 5.758 1.00 98.62 127 VAL A O 1
ATOM 1022 N N . HIS A 1 128 ? 1.540 -9.982 3.830 1.00 98.69 128 HIS A N 1
ATOM 1023 C CA . HIS A 1 128 ? 2.722 -10.669 4.342 1.00 98.69 128 HIS A CA 1
ATOM 1024 C C . HIS A 1 128 ? 3.831 -9.712 4.801 1.00 98.69 128 HIS A C 1
ATOM 1026 O O . HIS A 1 128 ? 4.507 -10.009 5.785 1.00 98.69 128 HIS A O 1
ATOM 1032 N N . ILE A 1 129 ? 4.052 -8.589 4.112 1.00 98.62 129 ILE A N 1
ATOM 1033 C CA . ILE A 1 129 ? 5.007 -7.572 4.567 1.00 98.62 129 ILE A CA 1
ATOM 1034 C C . ILE A 1 129 ? 4.484 -6.922 5.846 1.00 98.62 129 ILE A C 1
ATOM 1036 O O . ILE A 1 129 ? 5.197 -6.918 6.846 1.00 98.62 129 ILE A O 1
ATOM 1040 N N . LEU A 1 130 ? 3.244 -6.427 5.840 1.00 98.62 130 LEU A N 1
ATOM 1041 C CA . LEU A 1 130 ? 2.663 -5.714 6.980 1.00 98.62 130 LEU A CA 1
ATOM 1042 C C . LEU A 1 130 ? 2.694 -6.552 8.256 1.00 98.62 130 LEU A C 1
ATOM 1044 O O . LEU A 1 130 ? 3.182 -6.068 9.274 1.00 98.62 130 LEU A O 1
ATOM 1048 N N . SER A 1 131 ? 2.284 -7.822 8.188 1.00 98.25 131 SER A N 1
ATOM 1049 C CA . SER A 1 131 ? 2.245 -8.729 9.342 1.00 98.25 131 SER A CA 1
ATOM 1050 C C . SER A 1 131 ? 3.615 -9.037 9.962 1.00 98.25 131 SER A C 1
ATOM 1052 O O . SER A 1 131 ? 3.667 -9.609 11.048 1.00 98.25 131 SER A O 1
ATOM 1054 N N . LYS A 1 132 ? 4.734 -8.683 9.311 1.00 98.31 132 LYS A N 1
ATOM 1055 C CA . LYS A 1 132 ? 6.076 -8.780 9.919 1.00 98.31 132 LYS A CA 1
ATOM 1056 C C . LYS A 1 132 ? 6.395 -7.620 10.853 1.00 98.31 132 LYS A C 1
ATOM 1058 O O . LYS A 1 132 ? 7.274 -7.766 11.698 1.00 98.31 132 LYS A O 1
ATOM 1063 N N . TYR A 1 133 ? 5.732 -6.484 10.664 1.00 98.56 133 TYR A N 1
ATOM 1064 C CA . TYR A 1 133 ? 6.069 -5.234 11.335 1.00 98.56 133 TYR A CA 1
ATOM 1065 C C . TYR A 1 133 ? 4.947 -4.765 12.251 1.00 98.56 133 TYR A C 1
ATOM 1067 O O . TYR A 1 133 ? 5.203 -4.454 13.407 1.00 98.56 133 TYR A O 1
ATOM 1075 N N . ILE A 1 134 ? 3.704 -4.773 11.776 1.00 98.50 134 ILE A N 1
ATOM 1076 C CA . ILE A 1 134 ? 2.539 -4.342 12.547 1.00 98.50 134 ILE A CA 1
ATOM 1077 C C . ILE A 1 134 ? 1.520 -5.475 12.668 1.00 98.50 134 ILE A C 1
ATOM 1079 O O . ILE A 1 134 ? 1.355 -6.295 11.765 1.00 98.50 134 ILE A O 1
ATOM 1083 N N . ASN A 1 135 ? 0.799 -5.504 13.787 1.00 97.88 135 ASN A N 1
ATOM 1084 C CA . ASN A 1 135 ? -0.339 -6.404 13.941 1.00 97.88 135 ASN A CA 1
ATOM 1085 C C . ASN A 1 135 ? -1.531 -5.841 13.166 1.00 97.88 135 ASN A C 1
ATOM 1087 O O . ASN A 1 135 ? -2.063 -4.794 13.539 1.00 97.88 135 ASN A O 1
ATOM 1091 N N . LEU A 1 136 ? -1.936 -6.551 12.115 1.00 98.50 136 LEU A N 1
ATOM 1092 C CA . LEU A 1 136 ? -3.183 -6.284 11.408 1.00 98.50 136 LEU A CA 1
ATOM 1093 C C . LEU A 1 136 ? -4.358 -6.904 12.161 1.00 98.50 136 LEU A C 1
ATOM 1095 O O . LEU A 1 136 ? -4.245 -8.003 12.713 1.00 98.50 136 LEU A O 1
ATOM 1099 N N . THR A 1 137 ? -5.498 -6.224 12.145 1.00 98.56 137 THR A N 1
ATOM 1100 C CA . THR A 1 137 ? -6.767 -6.848 12.524 1.00 98.56 137 THR A CA 1
ATOM 1101 C C . THR A 1 137 ? -7.222 -7.828 11.438 1.00 98.56 137 THR A C 1
ATOM 1103 O O . THR A 1 137 ? -6.745 -7.805 10.297 1.00 98.56 137 THR A O 1
ATOM 1106 N N . GLU A 1 138 ? -8.164 -8.708 11.783 1.00 98.25 138 GLU A N 1
ATOM 1107 C CA . GLU A 1 138 ? -8.800 -9.592 10.800 1.00 98.25 138 GLU A CA 1
ATOM 1108 C C . GLU A 1 138 ? -9.474 -8.782 9.683 1.00 98.25 138 GLU A C 1
ATOM 1110 O O . GLU A 1 138 ? -9.326 -9.108 8.508 1.00 98.25 138 GLU A O 1
ATOM 1115 N N . GLU A 1 139 ? -10.136 -7.677 10.035 1.00 98.19 139 GLU A N 1
ATOM 1116 C CA . GLU A 1 139 ? -10.835 -6.823 9.075 1.00 98.19 139 GLU A CA 1
ATOM 1117 C C . GLU A 1 139 ? -9.872 -6.064 8.147 1.00 98.19 139 GLU A C 1
ATOM 1119 O O . GLU A 1 139 ? -10.103 -6.025 6.941 1.00 98.19 139 GLU A O 1
ATOM 1124 N N . GLU A 1 140 ?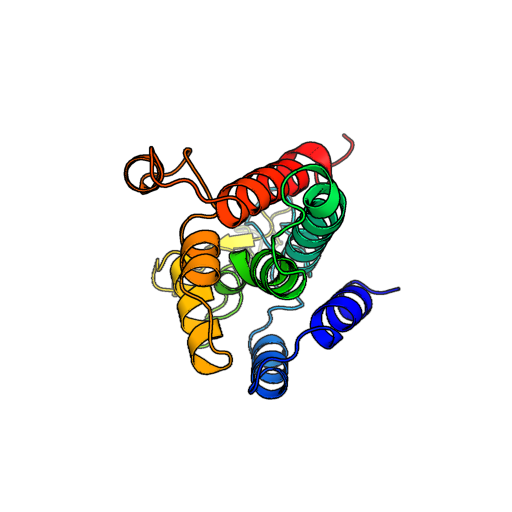 -8.762 -5.525 8.668 1.00 98.88 140 GLU A N 1
ATOM 1125 C CA . GLU A 1 140 ? -7.703 -4.898 7.856 1.00 98.88 140 GLU A CA 1
ATOM 1126 C C . GLU A 1 140 ? -7.082 -5.915 6.889 1.00 98.88 140 GLU A C 1
ATOM 1128 O O . GLU A 1 140 ? -6.895 -5.633 5.704 1.00 98.88 140 GLU A O 1
ATOM 1133 N N . THR A 1 141 ? -6.814 -7.129 7.382 1.00 98.69 141 THR A N 1
ATOM 1134 C CA . THR A 1 141 ? -6.284 -8.231 6.568 1.00 98.69 141 THR A CA 1
ATOM 1135 C C . THR A 1 141 ? -7.252 -8.594 5.445 1.00 98.69 141 THR A C 1
ATOM 1137 O O . THR A 1 141 ? -6.840 -8.705 4.291 1.00 98.69 141 THR A O 1
ATOM 1140 N N . TYR A 1 142 ? -8.538 -8.749 5.767 1.00 98.31 142 TYR A N 1
ATOM 1141 C CA . TYR A 1 142 ? -9.587 -9.086 4.810 1.00 98.31 142 TYR A CA 1
ATOM 1142 C C . TYR A 1 142 ? -9.768 -7.987 3.755 1.00 98.31 142 TYR A C 1
ATOM 1144 O O . TYR A 1 142 ? -9.788 -8.278 2.559 1.00 98.31 142 TYR A O 1
ATOM 1152 N N . ALA A 1 143 ? -9.822 -6.721 4.177 1.00 98.50 143 ALA A N 1
ATOM 1153 C CA . ALA A 1 143 ? -9.963 -5.584 3.276 1.00 98.50 143 ALA A CA 1
ATOM 1154 C C . ALA A 1 143 ? -8.780 -5.478 2.303 1.00 98.50 143 ALA A C 1
ATOM 1156 O O . ALA A 1 143 ? -8.995 -5.398 1.096 1.00 98.50 143 ALA A O 1
ATOM 1157 N N . ILE A 1 144 ? -7.538 -5.546 2.796 1.00 98.56 144 ILE A N 1
ATOM 1158 C CA . ILE A 1 144 ? -6.335 -5.478 1.951 1.00 98.56 144 ILE A CA 1
ATOM 1159 C C . ILE A 1 144 ? -6.272 -6.666 0.991 1.00 98.56 144 ILE A C 1
ATOM 1161 O O . ILE A 1 144 ? -5.972 -6.488 -0.191 1.00 98.56 144 ILE A O 1
ATOM 1165 N N . LEU A 1 145 ? -6.568 -7.875 1.472 1.00 97.25 145 LEU A N 1
ATOM 1166 C CA . LEU A 1 145 ? -6.527 -9.082 0.652 1.00 97.25 145 LEU A CA 1
ATOM 1167 C C . LEU A 1 145 ? -7.529 -9.021 -0.508 1.00 97.25 145 LEU A C 1
ATOM 1169 O O . LEU A 1 145 ? -7.228 -9.481 -1.605 1.00 97.25 145 LEU A O 1
ATOM 1173 N N . TYR A 1 146 ? -8.699 -8.429 -0.286 1.00 97.62 146 TYR A N 1
ATOM 1174 C CA . TYR A 1 146 ? -9.802 -8.456 -1.241 1.00 97.62 146 TYR A CA 1
ATOM 1175 C C . TYR A 1 146 ? -10.118 -7.100 -1.885 1.00 97.62 146 TYR A C 1
ATOM 1177 O O . TYR A 1 146 ? -11.126 -6.983 -2.577 1.00 97.62 146 TYR A O 1
ATOM 1185 N N . HIS A 1 147 ? -9.252 -6.091 -1.731 1.00 97.44 147 HIS A N 1
ATOM 1186 C CA . HIS A 1 147 ? -9.509 -4.715 -2.186 1.00 97.44 147 HIS A CA 1
ATOM 1187 C C . HIS A 1 147 ? -9.809 -4.590 -3.689 1.00 97.44 147 HIS A C 1
ATOM 1189 O O . HIS A 1 147 ? -10.609 -3.744 -4.082 1.00 97.44 147 HIS A O 1
ATOM 1195 N N . ASN A 1 148 ? -9.237 -5.466 -4.528 1.00 93.69 148 ASN A N 1
ATOM 1196 C CA . ASN A 1 148 ? -9.523 -5.510 -5.968 1.00 93.69 148 ASN A CA 1
ATOM 1197 C C . ASN A 1 148 ? -11.008 -5.837 -6.270 1.00 93.69 148 ASN A C 1
ATOM 1199 O O . ASN A 1 148 ? -11.507 -5.589 -7.373 1.00 93.69 148 ASN A O 1
ATOM 1203 N N . GLY A 1 149 ? -11.732 -6.360 -5.278 1.00 90.81 149 GLY A N 1
ATOM 1204 C CA . GLY A 1 149 ? -13.180 -6.500 -5.261 1.00 90.81 149 GLY A CA 1
ATOM 1205 C C . GLY A 1 149 ? -13.734 -7.539 -6.230 1.00 90.81 149 GLY A C 1
ATOM 1206 O O . GLY A 1 149 ? -13.101 -8.532 -6.580 1.00 90.81 149 GLY A O 1
ATOM 1207 N N . LEU A 1 150 ? -14.971 -7.302 -6.670 1.00 83.19 150 LEU A N 1
ATOM 1208 C CA . LEU A 1 150 ? -15.786 -8.284 -7.398 1.00 83.19 150 LEU A CA 1
ATOM 1209 C C . LEU A 1 150 ? -15.342 -8.539 -8.849 1.00 83.19 150 LEU A C 1
ATOM 1211 O O . LEU A 1 150 ? -15.895 -9.418 -9.507 1.00 83.19 150 LEU A O 1
ATOM 1215 N N . TYR A 1 151 ? -14.376 -7.774 -9.364 1.00 79.56 151 TYR A N 1
ATOM 1216 C CA . TYR A 1 151 ? -13.892 -7.902 -10.744 1.00 79.56 151 TYR A CA 1
ATOM 1217 C C . TYR A 1 151 ? -12.755 -8.922 -10.901 1.00 79.56 151 TYR A C 1
ATOM 1219 O O . TYR A 1 151 ? -12.316 -9.174 -12.024 1.00 79.56 151 TYR A O 1
ATOM 1227 N N . THR A 1 152 ? -12.279 -9.513 -9.803 1.00 86.44 152 THR A N 1
ATOM 1228 C CA . THR A 1 152 ? -11.283 -10.592 -9.817 1.00 86.44 152 THR A CA 1
ATOM 1229 C C . THR A 1 152 ? -11.937 -11.942 -9.523 1.00 86.44 152 THR A C 1
ATOM 1231 O O . THR A 1 152 ? -13.129 -12.040 -9.225 1.00 86.44 152 THR A O 1
ATOM 1234 N N . SER A 1 153 ? -11.143 -13.016 -9.573 1.00 86.94 153 SER A N 1
ATOM 1235 C CA . SER A 1 153 ? -11.564 -14.343 -9.103 1.00 86.94 153 SER A CA 1
ATOM 1236 C C . SER A 1 153 ? -12.044 -14.343 -7.649 1.00 86.94 153 SER A C 1
ATOM 1238 O O . SER A 1 153 ? -12.785 -15.243 -7.253 1.00 86.94 153 SER A O 1
ATOM 1240 N N . ASP A 1 154 ? -11.660 -13.333 -6.870 1.00 88.69 154 ASP A N 1
ATOM 1241 C CA . ASP A 1 154 ? -11.992 -13.219 -5.455 1.00 88.69 154 ASP A CA 1
ATOM 1242 C C . ASP A 1 154 ? -13.454 -12.816 -5.224 1.00 88.69 154 ASP A C 1
ATOM 1244 O O . ASP A 1 154 ? -13.980 -12.996 -4.125 1.00 88.69 154 ASP A O 1
ATOM 1248 N N . GLY A 1 155 ? -14.160 -12.355 -6.265 1.00 89.19 155 GLY A N 1
ATOM 1249 C CA . GLY A 1 155 ? -15.564 -11.957 -6.168 1.00 89.19 155 GLY A CA 1
ATOM 1250 C C . GLY A 1 155 ? -16.487 -13.051 -5.617 1.00 89.19 155 GLY A C 1
ATOM 1251 O O . GLY A 1 155 ? -17.484 -12.739 -4.970 1.00 89.19 155 GLY A O 1
ATOM 1252 N N . TYR A 1 156 ? -16.143 -14.331 -5.801 1.00 90.25 156 TYR A N 1
ATOM 1253 C CA . TYR A 1 156 ? -16.888 -15.446 -5.205 1.00 90.25 156 TYR A CA 1
ATOM 1254 C C . TYR A 1 156 ? -16.740 -15.540 -3.684 1.00 90.25 156 TYR A C 1
ATOM 1256 O O . TYR A 1 156 ? -17.685 -15.959 -3.023 1.00 90.25 156 TYR A O 1
ATOM 1264 N N . VAL A 1 157 ? -15.579 -15.169 -3.139 1.00 91.31 157 VAL A N 1
ATOM 1265 C CA . VAL A 1 157 ? -15.332 -15.155 -1.689 1.00 91.31 157 VAL A CA 1
ATOM 1266 C C . VAL A 1 157 ? -16.021 -13.952 -1.053 1.00 91.31 157 VAL A C 1
ATOM 1268 O O . VAL A 1 157 ? -16.636 -14.077 0.002 1.00 91.31 157 VAL A O 1
ATOM 1271 N N . ILE A 1 158 ? -15.954 -12.804 -1.728 1.00 94.62 158 ILE A N 1
ATOM 1272 C CA . ILE A 1 158 ? -16.481 -11.531 -1.231 1.00 94.62 158 ILE A CA 1
ATOM 1273 C C . ILE A 1 158 ? -18.011 -11.529 -1.195 1.00 94.62 158 ILE A C 1
ATOM 1275 O O . ILE A 1 158 ? -18.592 -10.965 -0.274 1.00 94.62 158 ILE A O 1
ATOM 1279 N N . LYS A 1 159 ? -18.669 -12.154 -2.180 1.00 94.00 159 LYS A N 1
ATOM 1280 C CA . LYS A 1 159 ? -20.128 -12.121 -2.324 1.00 94.00 159 LYS A CA 1
ATOM 1281 C C . LYS A 1 159 ? -20.840 -12.660 -1.077 1.00 94.00 159 LYS A C 1
ATOM 1283 O O . LYS A 1 159 ? -20.810 -13.862 -0.816 1.00 94.00 159 LYS A O 1
ATOM 1288 N N . GLY A 1 160 ? -21.565 -11.785 -0.382 1.00 94.69 160 GLY A N 1
ATOM 1289 C CA . GLY A 1 160 ? -22.283 -12.100 0.858 1.00 94.69 160 GLY A CA 1
ATOM 1290 C C . GLY A 1 160 ? -21.422 -12.033 2.124 1.00 94.69 160 GLY A C 1
ATOM 1291 O O . GLY A 1 160 ? -21.935 -12.297 3.209 1.00 94.69 160 GLY A O 1
ATOM 1292 N N . ASN A 1 161 ? -20.142 -11.684 1.985 1.00 95.81 161 ASN A N 1
ATOM 1293 C CA . ASN A 1 161 ? -19.165 -11.498 3.057 1.00 95.81 161 ASN A CA 1
ATOM 1294 C C . ASN A 1 161 ? -18.523 -10.099 2.972 1.00 95.81 161 ASN A C 1
ATOM 1296 O O . ASN A 1 161 ? -17.364 -9.909 3.346 1.00 95.81 161 ASN A O 1
ATOM 1300 N N . GLU A 1 162 ? -19.225 -9.118 2.406 1.00 96.06 162 GLU A N 1
ATOM 1301 C CA . GLU A 1 162 ? -18.748 -7.744 2.320 1.00 96.06 162 GLU A CA 1
ATOM 1302 C C . GLU A 1 162 ? -18.667 -7.107 3.718 1.00 96.06 162 GLU A C 1
ATOM 1304 O O . GLU A 1 162 ? -19.604 -7.199 4.510 1.00 96.06 162 GLU A O 1
ATOM 1309 N N . THR A 1 163 ? -17.562 -6.416 4.014 1.00 97.31 163 THR A N 1
ATOM 1310 C CA . THR A 1 163 ? -17.422 -5.594 5.228 1.00 97.31 163 THR A CA 1
ATOM 1311 C C . THR A 1 163 ? -17.402 -4.107 4.869 1.00 97.31 163 THR A C 1
ATOM 1313 O O . THR A 1 163 ? -17.001 -3.763 3.748 1.00 97.31 163 THR A O 1
ATOM 1316 N N . PRO A 1 164 ? -17.785 -3.198 5.789 1.00 98.06 164 PRO A N 1
ATOM 1317 C CA . PRO A 1 164 ? -17.718 -1.760 5.533 1.00 98.06 164 PRO A CA 1
ATOM 1318 C C . PRO A 1 164 ? -16.318 -1.295 5.115 1.00 98.06 164 PRO A C 1
ATOM 1320 O O . PRO A 1 164 ? -16.197 -0.545 4.145 1.00 98.06 164 PRO A O 1
ATOM 1323 N N . LEU A 1 165 ? -15.257 -1.785 5.774 1.00 98.62 165 LEU A N 1
ATOM 1324 C CA . LEU A 1 165 ? -13.878 -1.422 5.432 1.00 98.62 165 LEU A CA 1
ATOM 1325 C C . LEU A 1 165 ? -13.485 -1.894 4.025 1.00 98.62 165 LEU A C 1
ATOM 1327 O O . LEU A 1 165 ? -12.911 -1.118 3.261 1.00 98.62 165 LEU A O 1
ATOM 1331 N N . LEU A 1 166 ? -13.833 -3.135 3.660 1.00 98.06 166 LEU A N 1
ATOM 1332 C CA . LEU A 1 166 ? -13.575 -3.674 2.324 1.00 98.06 166 LEU A CA 1
ATOM 1333 C C . LEU A 1 166 ? -14.315 -2.870 1.250 1.00 98.06 166 LEU A C 1
ATOM 1335 O O . LEU A 1 166 ? -13.716 -2.485 0.249 1.00 98.06 166 LEU A O 1
ATOM 1339 N N . MET A 1 167 ? -15.608 -2.604 1.448 1.00 97.44 167 MET A N 1
ATOM 1340 C CA . MET A 1 167 ? -16.412 -1.862 0.474 1.00 97.44 167 MET A CA 1
ATOM 1341 C C . MET A 1 167 ? -15.908 -0.428 0.298 1.00 97.44 167 MET A C 1
ATOM 1343 O O . MET A 1 167 ? -15.815 0.053 -0.834 1.00 97.44 167 MET A O 1
ATOM 1347 N N . LEU A 1 168 ? -15.552 0.238 1.400 1.00 98.50 168 LEU A N 1
ATOM 1348 C CA . LEU A 1 168 ? -14.984 1.582 1.387 1.00 98.50 168 LEU A CA 1
ATOM 1349 C C . LEU A 1 168 ? -13.648 1.616 0.636 1.00 98.50 168 LEU A C 1
ATOM 1351 O O . LEU A 1 168 ? -13.458 2.485 -0.218 1.00 98.50 168 LEU A O 1
ATOM 1355 N N . LEU A 1 169 ? -12.744 0.678 0.933 1.00 98.56 169 LEU A N 1
ATOM 1356 C CA . LEU A 1 169 ? -11.445 0.575 0.271 1.00 98.56 169 LEU A CA 1
ATOM 1357 C C . LEU A 1 169 ? -11.616 0.296 -1.224 1.00 98.56 169 LEU A C 1
ATOM 1359 O O . LEU A 1 169 ? -11.079 1.039 -2.039 1.00 98.56 169 LEU A O 1
ATOM 1363 N N . HIS A 1 170 ? -12.421 -0.709 -1.584 1.00 97.44 170 HIS A N 1
ATOM 1364 C CA . HIS A 1 170 ? -12.663 -1.084 -2.977 1.00 97.44 170 HIS A CA 1
ATOM 1365 C C . HIS A 1 170 ? -13.247 0.074 -3.795 1.00 97.44 170 HIS A C 1
ATOM 1367 O O . HIS A 1 170 ? -12.781 0.373 -4.895 1.00 97.44 170 HIS A O 1
ATOM 1373 N N . PHE A 1 171 ? -14.261 0.761 -3.257 1.00 97.62 171 PHE A N 1
ATOM 1374 C CA . PHE A 1 171 ? -14.828 1.935 -3.916 1.00 97.62 171 PHE A CA 1
ATOM 1375 C C . PHE A 1 171 ? -13.779 3.039 -4.097 1.00 97.62 171 PHE A C 1
ATOM 1377 O O . PHE A 1 171 ? -13.702 3.641 -5.166 1.00 97.62 171 PHE A O 1
ATOM 1384 N N . SER A 1 172 ? -12.973 3.298 -3.065 1.00 98.25 172 SER A N 1
ATOM 1385 C CA . SER A 1 172 ? -11.989 4.383 -3.067 1.00 98.25 172 SER A CA 1
ATOM 1386 C C . SER A 1 172 ? -10.832 4.125 -4.031 1.00 98.25 172 SER A C 1
ATOM 1388 O O . SER A 1 172 ? -10.439 5.047 -4.739 1.00 98.25 172 SER A O 1
ATOM 1390 N N . ASP A 1 173 ? -10.350 2.885 -4.119 1.00 97.12 173 ASP A N 1
ATOM 1391 C CA . ASP A 1 173 ? -9.375 2.421 -5.117 1.00 97.12 173 ASP A CA 1
ATOM 1392 C C . ASP A 1 173 ? -9.882 2.657 -6.550 1.00 97.12 173 ASP A C 1
ATOM 1394 O O . ASP A 1 173 ? -9.263 3.332 -7.384 1.00 97.12 173 ASP A O 1
ATOM 1398 N N . MET A 1 174 ? -11.111 2.220 -6.811 1.00 95.50 174 MET A N 1
ATOM 1399 C CA . MET A 1 174 ? -11.757 2.398 -8.108 1.00 95.50 174 MET A CA 1
ATOM 1400 C C . MET A 1 174 ? -11.999 3.872 -8.445 1.00 95.50 174 MET A C 1
ATOM 1402 O O . MET A 1 174 ? -11.848 4.279 -9.598 1.00 95.50 174 MET A O 1
ATOM 1406 N N . TRP A 1 175 ? -12.374 4.686 -7.458 1.00 96.81 175 TRP A N 1
ATOM 1407 C CA . TRP A 1 175 ? -12.575 6.120 -7.640 1.00 96.81 175 TRP A CA 1
ATOM 1408 C C . TRP A 1 175 ? -11.256 6.847 -7.913 1.00 96.81 175 TRP A C 1
ATOM 1410 O O . TRP A 1 175 ? -11.180 7.657 -8.840 1.00 96.81 175 TRP A O 1
ATOM 1420 N N . ALA A 1 176 ? -10.205 6.531 -7.153 1.00 96.06 176 ALA A N 1
ATOM 1421 C CA . ALA A 1 176 ? -8.877 7.098 -7.346 1.00 96.06 176 ALA A CA 1
ATOM 1422 C C . ALA A 1 176 ? -8.365 6.800 -8.760 1.00 96.06 176 ALA A C 1
ATOM 1424 O O . ALA A 1 176 ? -8.120 7.726 -9.534 1.00 96.06 176 ALA A O 1
ATOM 1425 N N . SER A 1 177 ? -8.339 5.524 -9.144 1.00 92.94 177 SER A N 1
ATOM 1426 C CA . SER A 1 177 ? -7.798 5.085 -10.434 1.00 92.94 177 SER A CA 1
ATOM 1427 C C . SER A 1 177 ? -8.605 5.561 -11.648 1.00 92.94 177 SER A C 1
ATOM 1429 O O . SER A 1 177 ? -8.028 5.867 -12.691 1.00 92.94 177 SER A O 1
ATOM 1431 N N . ARG A 1 178 ? -9.942 5.636 -11.554 1.00 92.31 178 ARG A N 1
ATOM 1432 C CA . ARG A 1 178 ? -10.813 5.921 -12.717 1.00 92.31 178 ARG A CA 1
ATOM 1433 C C . ARG A 1 178 ? -11.270 7.369 -12.834 1.00 92.31 178 ARG A C 1
ATOM 1435 O O . ARG A 1 178 ? -11.687 7.774 -13.922 1.00 92.31 178 ARG A O 1
ATOM 1442 N N . VAL A 1 179 ? -11.248 8.123 -11.737 1.00 94.62 179 VAL A N 1
ATOM 1443 C CA . VAL A 1 179 ? -11.778 9.494 -11.684 1.00 94.62 179 VAL A CA 1
ATOM 1444 C C . VAL A 1 179 ? -10.683 10.498 -11.356 1.00 94.62 179 VAL A C 1
ATOM 1446 O O . VAL A 1 179 ? -10.550 11.481 -12.078 1.00 94.62 179 VAL A O 1
ATOM 1449 N N . ILE A 1 180 ? -9.897 10.263 -10.301 1.00 94.75 180 ILE A N 1
ATOM 1450 C CA . ILE A 1 180 ? -8.879 11.224 -9.840 1.00 94.75 180 ILE A CA 1
ATOM 1451 C C . ILE A 1 180 ? -7.629 11.167 -10.720 1.00 94.75 180 ILE A C 1
ATOM 1453 O O . ILE A 1 180 ? -7.123 12.196 -11.155 1.00 94.75 180 ILE A O 1
ATOM 1457 N N . GLU A 1 181 ? -7.139 9.963 -10.995 1.00 92.75 181 GLU A N 1
ATOM 1458 C CA . GLU A 1 181 ? -5.869 9.720 -11.692 1.00 92.75 181 GLU A CA 1
ATOM 1459 C C . GLU A 1 181 ? -6.019 9.652 -13.207 1.00 92.75 181 GLU A C 1
ATOM 1461 O O . GLU A 1 181 ? -5.048 9.420 -13.940 1.00 92.75 181 GLU A O 1
ATOM 1466 N N . ARG A 1 182 ? -7.246 9.840 -13.698 1.00 84.56 182 ARG A N 1
ATOM 1467 C CA . ARG A 1 182 ? -7.494 9.902 -15.125 1.00 84.56 182 ARG A CA 1
ATOM 1468 C C . ARG A 1 182 ? -6.740 11.107 -15.673 1.00 84.56 182 ARG A C 1
ATOM 1470 O O . ARG A 1 182 ? -6.990 12.237 -15.262 1.00 84.56 182 ARG A O 1
ATOM 1477 N N . ALA A 1 183 ? -5.802 10.857 -16.585 1.00 60.31 183 ALA A N 1
ATOM 1478 C CA . ALA A 1 183 ? -5.161 11.934 -17.320 1.00 60.31 183 ALA A CA 1
ATOM 1479 C C . ALA A 1 183 ? -6.269 12.772 -17.970 1.00 60.31 183 ALA A C 1
ATOM 1481 O O . ALA A 1 183 ? -7.147 12.218 -18.636 1.00 60.31 183 ALA A O 1
ATOM 1482 N N . VAL A 1 184 ? -6.262 14.082 -17.718 1.00 46.31 184 VAL A N 1
ATOM 1483 C CA . VAL A 1 184 ? -7.015 15.017 -18.554 1.00 46.31 184 VAL A CA 1
ATOM 1484 C C . VAL A 1 184 ? -6.405 14.862 -19.944 1.00 46.31 184 VAL A C 1
ATOM 1486 O O . VAL A 1 184 ? -5.222 15.153 -20.115 1.00 46.31 184 VAL A O 1
ATOM 1489 N N . GLU A 1 185 ? -7.167 14.269 -20.864 1.00 36.66 185 GLU A N 1
ATOM 1490 C CA . GLU A 1 185 ? -6.802 14.186 -22.284 1.00 36.66 185 GLU A CA 1
ATOM 1491 C C . GLU A 1 185 ? -6.563 15.581 -22.874 1.00 36.66 185 GLU A C 1
ATOM 1493 O O . GLU A 1 185 ? -7.324 16.516 -22.524 1.00 36.66 185 GLU A O 1
#

Organism: NCBI:txid1417629